Protein AF-A0A959UZP0-F1 (afdb_monomer_lite)

Sequence (351 aa):
KTYSKFTADYIYPVAISVHTDRIGMEYPMICFNGGRPEKDGTYSERSKYGMIGVITHEVGHNFFPMIINSDERQWTWMDEGLNTFVQYLTEQEWDKDYPSWRGKPRNIVDYMKGDPNATPDKVKARIEPIMTNSESLQQFGNNAYGKPCTALNILRETVMGRELFDHAFKTYCDRWKFKHPTPADFFRTMEDASGVDLDWFWRGWFYTTDHVDIELADLRYKRMDPRDPLLAEKEKRGDKSREVPDLSRQRNIDANLSFVVDRDPSTKDFYNSYDPLTATEREVAAYEKWKKGLKPEELALLNVDLHLYELSFKNIGGLVMPLILEWEYADGTKEVERIPAEIWRISDEIS

pLDDT: mean 80.8, std 16.06, range [43.31, 98.5]

Structure (mmCIF, N/CA/C/O backbone):
data_AF-A0A959UZP0-F1
#
_entry.id   AF-A0A959UZP0-F1
#
loop_
_atom_site.group_PDB
_atom_site.id
_atom_site.type_symbol
_atom_site.label_atom_id
_atom_site.label_alt_id
_atom_site.label_comp_id
_atom_site.label_asym_id
_atom_site.label_entity_id
_atom_site.label_seq_id
_atom_site.pdbx_PDB_ins_code
_atom_site.Cartn_x
_atom_site.Cartn_y
_atom_site.Cartn_z
_atom_site.occupancy
_atom_site.B_iso_or_equiv
_atom_site.auth_seq_id
_atom_site.auth_comp_id
_atom_site.auth_asym_id
_atom_site.auth_atom_id
_atom_site.pdbx_PDB_model_num
ATOM 1 N N . LYS A 1 1 ? 16.772 -2.798 2.903 1.00 90.00 1 LYS A N 1
ATOM 2 C CA . LYS A 1 1 ? 16.548 -3.963 3.801 1.00 90.00 1 LYS A CA 1
ATOM 3 C C . LYS A 1 1 ? 15.077 -4.357 3.819 1.00 90.00 1 LYS A C 1
ATOM 5 O O . LYS A 1 1 ? 14.789 -5.455 3.372 1.00 90.00 1 LYS A O 1
ATOM 10 N N . THR A 1 2 ? 14.168 -3.475 4.248 1.00 95.19 2 THR A N 1
ATOM 11 C CA . THR A 1 2 ? 12.720 -3.752 4.244 1.00 95.19 2 THR A CA 1
ATOM 12 C C . THR A 1 2 ? 12.184 -4.099 2.857 1.00 95.19 2 THR A C 1
ATOM 14 O O . THR A 1 2 ? 11.529 -5.123 2.717 1.00 95.19 2 THR A O 1
ATOM 17 N N . TYR A 1 3 ? 12.579 -3.360 1.813 1.00 96.31 3 TYR A N 1
ATOM 18 C CA . TYR A 1 3 ? 12.258 -3.752 0.436 1.00 96.31 3 TYR A CA 1
ATOM 19 C C . TYR A 1 3 ? 12.677 -5.192 0.130 1.00 96.31 3 TYR A C 1
ATOM 21 O O . TYR A 1 3 ? 11.822 -6.003 -0.184 1.00 96.31 3 TYR A O 1
ATOM 29 N N . SER A 1 4 ? 13.945 -5.561 0.342 1.00 96.12 4 SER A N 1
ATOM 30 C CA . SER A 1 4 ? 14.401 -6.924 0.040 1.00 96.12 4 SER A CA 1
ATOM 31 C C . SER A 1 4 ? 13.697 -8.031 0.824 1.00 96.12 4 SER A C 1
ATOM 33 O O . SER A 1 4 ? 13.501 -9.135 0.314 1.00 96.12 4 SER A O 1
ATOM 35 N N . LYS A 1 5 ? 13.271 -7.733 2.056 1.00 96.31 5 LYS A N 1
ATOM 36 C CA . LYS A 1 5 ? 12.440 -8.641 2.852 1.00 96.31 5 LYS A CA 1
ATOM 37 C C . LYS A 1 5 ? 11.129 -8.948 2.116 1.00 96.31 5 LYS A C 1
ATOM 39 O O . LYS A 1 5 ? 10.831 -10.123 1.909 1.00 96.31 5 LYS A O 1
ATOM 44 N N . PHE A 1 6 ? 10.402 -7.919 1.680 1.00 96.69 6 PHE A N 1
ATOM 45 C CA . PHE A 1 6 ? 9.079 -8.059 1.058 1.00 96.69 6 PHE A CA 1
ATOM 46 C C . PHE A 1 6 ? 9.106 -8.354 -0.452 1.00 96.69 6 PHE A C 1
ATOM 48 O O . PHE A 1 6 ? 8.138 -8.900 -0.968 1.00 96.69 6 PHE A O 1
ATOM 55 N N . THR A 1 7 ? 10.195 -8.036 -1.157 1.00 96.38 7 THR A N 1
ATOM 56 C CA . THR A 1 7 ? 10.317 -8.189 -2.617 1.00 96.38 7 THR A CA 1
ATOM 57 C C . THR A 1 7 ? 11.402 -9.208 -2.991 1.00 96.38 7 THR A C 1
ATOM 59 O O . THR A 1 7 ? 11.279 -10.385 -2.663 1.00 96.38 7 THR A O 1
ATOM 62 N N . ALA A 1 8 ? 12.480 -8.785 -3.648 1.00 94.19 8 ALA A N 1
ATOM 63 C CA . ALA A 1 8 ? 13.628 -9.589 -4.062 1.00 94.19 8 ALA A CA 1
ATOM 64 C C . ALA A 1 8 ? 14.919 -9.036 -3.438 1.00 94.19 8 ALA A C 1
ATOM 66 O O . ALA A 1 8 ? 14.927 -7.949 -2.870 1.00 94.19 8 ALA A O 1
ATOM 67 N N . ASP A 1 9 ? 16.039 -9.745 -3.541 1.00 94.44 9 ASP A N 1
ATOM 68 C CA . ASP A 1 9 ? 17.310 -9.211 -3.043 1.00 94.44 9 ASP A CA 1
ATOM 69 C C . ASP A 1 9 ? 17.740 -7.956 -3.814 1.00 94.44 9 ASP A C 1
ATOM 71 O O . ASP A 1 9 ? 17.547 -7.843 -5.024 1.00 94.44 9 ASP A O 1
ATOM 75 N N . TYR A 1 10 ? 18.340 -6.995 -3.106 1.00 93.81 10 TYR A N 1
ATOM 76 C CA . TYR A 1 10 ? 18.975 -5.854 -3.760 1.00 93.81 10 TYR A CA 1
ATOM 77 C C . TYR A 1 10 ? 20.232 -6.340 -4.486 1.00 93.81 10 TYR A C 1
ATOM 79 O O . TYR A 1 10 ? 21.187 -6.771 -3.841 1.00 93.81 10 TYR A O 1
ATOM 87 N N . ILE A 1 11 ? 20.228 -6.283 -5.817 1.00 92.69 11 ILE A N 1
ATOM 88 C CA . ILE A 1 11 ? 21.295 -6.872 -6.642 1.00 92.69 11 ILE A CA 1
ATOM 89 C C . ILE A 1 11 ? 22.393 -5.890 -7.056 1.00 92.69 11 ILE A C 1
ATOM 91 O O . ILE A 1 11 ? 23.427 -6.307 -7.578 1.00 92.69 11 ILE A O 1
ATOM 95 N N . TYR A 1 12 ? 22.181 -4.590 -6.865 1.00 92.62 12 TYR A N 1
ATOM 96 C CA . TYR A 1 12 ? 23.153 -3.594 -7.291 1.00 92.62 12 TYR A CA 1
ATOM 97 C C . TYR A 1 12 ? 24.286 -3.444 -6.265 1.00 92.62 12 TYR A C 1
ATOM 99 O O . TYR A 1 12 ? 24.065 -3.602 -5.063 1.00 92.62 12 TYR A O 1
ATOM 107 N N . PRO A 1 13 ? 25.511 -3.099 -6.697 1.00 94.38 13 PRO A N 1
ATOM 108 C CA . PRO A 1 13 ? 26.655 -2.995 -5.791 1.00 94.38 13 PRO A CA 1
ATOM 109 C C . PRO A 1 13 ? 26.592 -1.780 -4.856 1.00 94.38 13 PRO A C 1
ATOM 111 O O . PRO A 1 13 ? 27.231 -1.783 -3.806 1.00 94.38 13 PRO A O 1
ATOM 114 N N . VAL A 1 14 ? 25.856 -0.729 -5.234 1.00 93.19 14 VAL A N 1
ATOM 115 C CA . VAL A 1 14 ? 25.743 0.523 -4.473 1.00 93.19 14 VAL A CA 1
ATOM 116 C C . VAL A 1 14 ? 24.325 1.083 -4.549 1.00 93.19 14 VAL A C 1
ATOM 118 O O . VAL A 1 14 ? 23.584 0.777 -5.480 1.00 93.19 14 VAL A O 1
ATOM 121 N N . ALA A 1 15 ? 23.966 1.915 -3.572 1.00 91.25 15 ALA A N 1
ATOM 122 C CA . ALA A 1 15 ? 22.766 2.747 -3.568 1.00 91.25 15 ALA A CA 1
ATOM 123 C C . ALA A 1 15 ? 23.182 4.170 -3.179 1.00 91.25 15 ALA A C 1
ATOM 125 O O . ALA A 1 15 ? 23.665 4.398 -2.068 1.00 91.25 15 ALA A O 1
ATOM 126 N N . ILE A 1 16 ? 23.052 5.112 -4.104 1.00 92.31 16 ILE A N 1
ATOM 127 C CA . ILE A 1 16 ? 23.473 6.502 -3.948 1.00 92.31 16 ILE A CA 1
ATOM 128 C C . ILE A 1 16 ? 22.215 7.358 -3.853 1.00 92.31 16 ILE A C 1
ATOM 130 O O . ILE A 1 16 ? 21.394 7.365 -4.763 1.00 92.31 16 ILE A O 1
ATOM 134 N N . SER A 1 17 ? 22.090 8.104 -2.759 1.00 90.06 17 SER A N 1
ATOM 135 C CA . SER A 1 17 ? 21.072 9.142 -2.597 1.00 90.06 17 SER A CA 1
ATOM 136 C C . SER A 1 17 ? 21.729 10.503 -2.779 1.00 90.06 17 SER A C 1
ATOM 138 O O . SER A 1 17 ? 22.486 10.957 -1.917 1.00 90.06 17 SER A O 1
ATOM 140 N N . VAL A 1 18 ? 21.440 11.155 -3.899 1.00 89.25 18 VAL A N 1
ATOM 141 C CA . VAL A 1 18 ? 21.898 12.505 -4.218 1.00 89.25 18 VAL A CA 1
ATOM 142 C C . VAL A 1 18 ? 20.847 13.502 -3.777 1.00 89.25 18 VAL A C 1
ATOM 144 O O . VAL A 1 18 ? 19.676 13.409 -4.121 1.00 89.25 18 VAL A O 1
ATOM 147 N N . HIS A 1 19 ? 21.276 14.494 -3.020 1.00 84.19 19 HIS A N 1
ATOM 148 C CA . HIS A 1 19 ? 20.389 15.529 -2.529 1.00 84.19 19 HIS A CA 1
ATOM 149 C C . HIS A 1 19 ? 20.108 16.579 -3.606 1.00 84.19 19 HIS A C 1
ATOM 151 O O . HIS A 1 19 ? 21.045 17.078 -4.236 1.00 84.19 19 HIS A O 1
ATOM 157 N N . THR A 1 20 ? 18.846 16.960 -3.785 1.00 81.56 20 THR A N 1
ATOM 158 C CA . THR A 1 20 ? 18.435 18.027 -4.708 1.00 81.56 20 THR A CA 1
ATOM 159 C C . THR A 1 20 ? 17.485 19.012 -4.038 1.00 81.56 20 THR A C 1
ATOM 161 O O . THR A 1 20 ? 16.992 18.776 -2.940 1.00 81.56 20 THR A O 1
ATOM 164 N N . ASP A 1 21 ? 17.248 20.157 -4.678 1.00 69.88 21 ASP A N 1
ATOM 165 C CA . ASP A 1 21 ? 16.392 21.197 -4.101 1.00 69.88 21 ASP A CA 1
ATOM 166 C C . ASP A 1 21 ? 14.919 20.748 -4.016 1.00 69.88 21 ASP A C 1
ATOM 168 O O . ASP A 1 21 ? 14.276 20.932 -2.982 1.00 69.88 21 ASP A O 1
ATOM 172 N N . ARG A 1 22 ? 14.362 20.141 -5.082 1.00 65.56 22 ARG A N 1
ATOM 173 C CA . ARG A 1 22 ? 12.904 19.910 -5.190 1.00 65.56 22 ARG A CA 1
ATOM 174 C C . ARG A 1 22 ? 12.440 18.664 -5.956 1.00 65.56 22 ARG A C 1
ATOM 176 O O . ARG A 1 22 ? 11.233 18.537 -6.139 1.00 65.56 22 ARG A O 1
ATOM 183 N N . ILE A 1 23 ? 13.326 17.779 -6.420 1.00 73.25 23 ILE A N 1
ATOM 184 C CA . ILE A 1 23 ? 12.913 16.633 -7.253 1.00 73.25 23 ILE A CA 1
ATOM 185 C C . ILE A 1 23 ? 13.091 15.296 -6.527 1.00 73.25 23 ILE A C 1
ATOM 187 O O . ILE A 1 23 ? 14.040 15.136 -5.762 1.00 73.25 23 ILE A O 1
ATOM 191 N N . GLY A 1 24 ? 12.165 14.374 -6.785 1.00 78.31 24 GLY A N 1
ATOM 192 C CA . GLY A 1 24 ? 12.364 12.927 -6.706 1.00 78.31 24 GLY A CA 1
ATOM 193 C C . GLY A 1 24 ? 12.660 12.432 -8.121 1.00 78.31 24 GLY A C 1
ATOM 194 O O . GLY A 1 24 ? 12.030 12.930 -9.058 1.00 78.31 24 GLY A O 1
ATOM 195 N N . MET A 1 25 ? 13.683 11.603 -8.302 1.00 85.62 25 MET A N 1
ATOM 196 C CA . MET A 1 25 ? 13.941 10.947 -9.584 1.00 85.62 25 MET A CA 1
ATOM 197 C C . MET A 1 25 ? 14.813 9.713 -9.383 1.00 85.62 25 MET A C 1
ATOM 199 O O . MET A 1 25 ? 15.907 9.779 -8.804 1.00 85.62 25 MET A O 1
ATOM 203 N N . GLU A 1 26 ? 14.362 8.619 -9.959 1.00 84.19 26 GLU A N 1
ATOM 204 C CA . GLU A 1 26 ? 14.867 7.278 -9.791 1.00 84.19 26 GLU A CA 1
ATOM 205 C C . GLU A 1 26 ? 15.699 6.830 -10.995 1.00 84.19 26 GLU A C 1
ATOM 207 O O . GLU A 1 26 ? 15.223 6.645 -12.109 1.00 84.19 26 GLU A O 1
ATOM 212 N N . TYR A 1 27 ? 16.989 6.593 -10.772 1.00 85.50 27 TYR A N 1
ATOM 213 C CA . TYR A 1 27 ? 17.806 5.814 -11.695 1.00 85.50 27 TYR A CA 1
ATOM 214 C C . TYR A 1 27 ? 18.399 4.623 -10.942 1.00 85.50 27 TYR A C 1
ATOM 216 O O . TYR A 1 27 ? 18.642 4.714 -9.731 1.00 85.50 27 TYR A O 1
ATOM 224 N N . PRO A 1 28 ? 18.688 3.501 -11.628 1.00 83.38 28 PRO A N 1
ATOM 225 C CA . PRO A 1 28 ? 19.375 2.380 -11.005 1.00 83.38 28 PRO A CA 1
ATOM 226 C C . PRO A 1 28 ? 20.630 2.853 -10.275 1.00 83.38 28 PRO A C 1
ATOM 228 O O . PRO A 1 28 ? 21.487 3.512 -10.867 1.00 83.38 28 PRO A O 1
ATOM 231 N N . MET A 1 29 ? 20.740 2.504 -8.992 1.00 89.31 29 MET A N 1
ATOM 232 C CA . MET A 1 29 ? 21.842 2.869 -8.092 1.00 89.31 29 MET A CA 1
ATOM 233 C C . MET A 1 29 ? 21.974 4.348 -7.719 1.00 89.31 29 MET A C 1
ATOM 235 O O . MET A 1 29 ? 22.750 4.637 -6.809 1.00 89.31 29 MET A O 1
ATOM 239 N N . ILE A 1 30 ? 21.273 5.278 -8.367 1.00 91.94 30 ILE A N 1
ATOM 240 C CA . ILE A 1 30 ? 21.380 6.714 -8.094 1.00 91.94 30 ILE A CA 1
ATOM 241 C C . ILE A 1 30 ? 19.999 7.367 -8.112 1.00 91.94 30 ILE A C 1
ATOM 243 O O . ILE A 1 30 ? 19.375 7.521 -9.153 1.00 91.94 30 ILE A O 1
ATOM 247 N N . CYS A 1 31 ? 19.534 7.783 -6.941 1.00 90.94 31 CYS A N 1
ATOM 248 C CA . CYS A 1 31 ? 18.298 8.541 -6.794 1.00 90.94 31 CYS A CA 1
ATOM 249 C C . CYS A 1 31 ? 18.591 9.997 -6.451 1.00 90.94 31 CY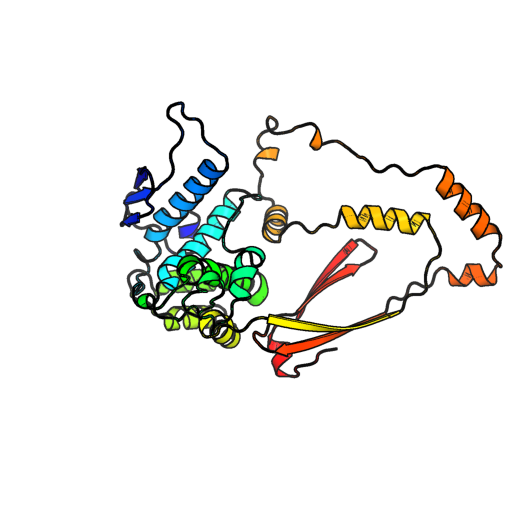S A C 1
ATOM 251 O O . CYS A 1 31 ? 19.550 10.303 -5.737 1.00 90.94 31 CYS A O 1
ATOM 253 N N . PHE A 1 32 ? 17.744 10.892 -6.940 1.00 89.50 32 PHE A N 1
ATOM 254 C CA . PHE A 1 32 ? 17.749 12.307 -6.610 1.00 89.50 32 PHE A CA 1
ATOM 255 C C . PHE A 1 32 ? 16.603 12.580 -5.644 1.00 89.50 32 PHE A C 1
ATOM 257 O O . PHE A 1 32 ? 15.456 12.330 -5.978 1.00 89.50 32 PHE A O 1
ATOM 264 N N . ASN A 1 33 ? 16.911 13.086 -4.453 1.00 88.06 33 ASN A N 1
ATOM 265 C CA . ASN A 1 33 ? 15.954 13.226 -3.361 1.00 88.06 33 ASN A CA 1
ATOM 266 C C . ASN A 1 33 ? 15.830 14.684 -2.934 1.00 88.06 33 ASN A C 1
ATOM 268 O O . ASN A 1 33 ? 16.830 15.329 -2.604 1.00 88.06 33 ASN A O 1
ATOM 272 N N . GLY A 1 34 ? 14.602 15.189 -2.952 1.00 82.12 34 GLY A N 1
ATOM 273 C CA . GLY A 1 34 ? 14.265 16.552 -2.572 1.00 82.12 34 GLY A CA 1
ATOM 274 C C . GLY A 1 34 ? 14.140 16.752 -1.061 1.00 82.12 34 GLY A C 1
ATOM 275 O O . GLY A 1 34 ? 13.914 15.815 -0.294 1.00 82.12 34 GLY A O 1
ATOM 276 N N . GLY A 1 35 ? 14.215 18.020 -0.657 1.00 74.31 35 GLY A N 1
ATOM 277 C CA . GLY A 1 35 ? 14.201 18.458 0.738 1.00 74.31 35 GLY A CA 1
ATOM 278 C C . GLY A 1 35 ? 15.616 18.746 1.217 1.00 74.31 35 GLY A C 1
ATOM 279 O O . GLY A 1 35 ? 16.536 18.029 0.869 1.00 74.31 35 GLY A O 1
ATOM 280 N N . ARG A 1 36 ? 15.817 19.835 1.965 1.00 75.88 36 ARG A N 1
ATOM 281 C CA . ARG A 1 36 ? 17.129 20.214 2.497 1.00 75.88 36 ARG A CA 1
ATOM 282 C C . ARG A 1 36 ? 16.965 20.808 3.892 1.00 75.88 36 ARG A C 1
ATOM 284 O O . ARG A 1 36 ? 16.037 21.594 4.087 1.00 75.88 36 ARG A O 1
ATOM 291 N N . PRO A 1 37 ? 17.855 20.481 4.844 1.00 82.44 37 PRO A N 1
ATOM 292 C CA . PRO A 1 37 ? 17.999 21.288 6.042 1.00 82.44 37 PRO A CA 1
ATOM 293 C C . PRO A 1 37 ? 18.343 22.736 5.681 1.00 82.44 37 PRO A C 1
ATOM 295 O O . PRO A 1 37 ? 18.940 23.015 4.634 1.00 82.44 37 PRO A O 1
ATOM 298 N N . GLU A 1 38 ? 18.006 23.653 6.570 1.00 84.62 38 GLU A N 1
ATOM 299 C CA . GLU A 1 38 ? 18.448 25.036 6.503 1.00 84.62 38 GLU A CA 1
ATOM 300 C C . GLU A 1 38 ? 19.982 25.120 6.519 1.00 84.62 38 GLU A C 1
ATOM 302 O O . GLU A 1 38 ? 20.695 24.158 6.823 1.00 84.62 38 GLU A O 1
ATOM 307 N N . LYS A 1 39 ? 20.530 26.290 6.170 1.00 85.81 39 LYS A N 1
ATOM 308 C CA . LYS A 1 39 ? 21.993 26.482 6.092 1.00 85.81 39 LYS A CA 1
ATOM 309 C C . LYS A 1 39 ? 22.718 26.195 7.410 1.00 85.81 39 LYS A C 1
ATOM 311 O O . LYS A 1 39 ? 23.900 25.868 7.379 1.00 85.81 39 LYS A O 1
ATOM 316 N N . ASP A 1 40 ? 22.025 26.335 8.533 1.00 90.50 40 ASP A N 1
ATOM 317 C CA . ASP A 1 40 ? 22.524 26.054 9.880 1.00 90.50 40 ASP A CA 1
ATOM 318 C C . ASP A 1 40 ? 22.329 24.587 10.313 1.00 90.50 40 ASP A C 1
ATOM 320 O O . ASP A 1 40 ? 22.697 24.219 11.427 1.00 90.50 40 ASP A O 1
ATOM 324 N N . GLY A 1 41 ? 21.782 23.740 9.435 1.00 85.00 41 GLY A N 1
ATOM 325 C CA . GLY A 1 41 ? 21.511 22.328 9.693 1.00 85.00 41 GLY A CA 1
ATOM 326 C C . GLY A 1 41 ? 20.174 22.052 10.382 1.00 85.00 41 GLY A C 1
ATOM 327 O O . GLY A 1 41 ? 19.856 20.883 10.609 1.00 85.00 41 GLY A O 1
ATOM 328 N N . THR A 1 42 ? 19.378 23.077 10.698 1.00 89.69 42 THR A N 1
ATOM 329 C CA . THR A 1 42 ? 18.037 22.899 11.275 1.00 89.69 42 THR A CA 1
ATOM 330 C C . THR A 1 42 ? 17.025 22.460 10.216 1.00 89.69 42 THR A C 1
ATOM 332 O O . THR A 1 42 ? 17.236 22.609 9.015 1.00 89.69 42 THR A O 1
ATOM 335 N N . TYR A 1 43 ? 15.918 21.853 10.637 1.00 89.12 43 TYR A N 1
ATOM 336 C CA . TYR A 1 43 ? 14.862 21.405 9.731 1.00 89.12 43 TYR A CA 1
ATOM 337 C C . TYR A 1 43 ? 13.525 21.323 10.463 1.00 89.12 43 TYR A C 1
ATOM 339 O O . TYR A 1 43 ? 13.467 21.085 11.668 1.00 89.12 43 TYR A O 1
ATOM 347 N N . SER A 1 44 ? 12.434 21.500 9.719 1.00 89.06 44 SER A N 1
ATOM 348 C CA . SER A 1 44 ? 11.086 21.290 10.249 1.00 89.06 44 SER A CA 1
ATOM 349 C C . SER A 1 44 ? 10.747 19.797 10.339 1.00 89.06 44 SER A C 1
ATOM 351 O O . SER A 1 44 ? 11.316 18.974 9.617 1.00 89.06 44 SER A O 1
ATOM 353 N N . GLU A 1 45 ? 9.761 19.441 11.163 1.00 87.94 45 GLU A N 1
ATOM 354 C CA . GLU A 1 45 ? 9.203 18.082 11.207 1.00 87.94 45 GLU A CA 1
ATOM 355 C C . GLU A 1 45 ? 8.715 17.619 9.824 1.00 87.94 45 GLU A C 1
ATOM 357 O O . GLU A 1 45 ? 9.009 16.507 9.381 1.00 87.94 45 GLU A O 1
ATOM 362 N N . ARG A 1 46 ? 8.040 18.515 9.095 1.00 85.25 46 ARG A N 1
ATOM 363 C CA . ARG A 1 46 ? 7.596 18.267 7.721 1.00 85.25 46 ARG A CA 1
ATOM 364 C C . ARG A 1 46 ? 8.771 17.948 6.797 1.00 85.25 46 ARG A C 1
ATOM 366 O O . ARG A 1 46 ? 8.662 17.040 5.979 1.00 85.25 46 ARG A O 1
ATOM 373 N N . SER A 1 47 ? 9.882 18.673 6.928 1.00 87.00 47 SER A N 1
ATOM 374 C CA . SER A 1 47 ? 11.096 18.419 6.145 1.00 87.00 47 SER A CA 1
ATOM 375 C C . SER A 1 47 ? 11.696 17.056 6.490 1.00 87.00 47 SER A C 1
ATOM 377 O O . SER A 1 47 ? 12.028 16.306 5.581 1.00 87.00 47 SER A O 1
ATOM 379 N N . LYS A 1 48 ? 11.769 16.698 7.780 1.00 88.56 48 LYS A N 1
ATOM 380 C CA . LYS A 1 48 ? 12.275 15.395 8.240 1.00 88.56 48 LYS A CA 1
ATOM 381 C C . LYS A 1 48 ? 11.505 14.236 7.603 1.00 88.56 48 LYS A C 1
ATOM 383 O O . LYS A 1 48 ? 12.104 13.413 6.916 1.00 88.56 48 LYS A O 1
ATOM 388 N N . TYR A 1 49 ? 10.191 14.166 7.819 1.00 90.69 49 TYR A N 1
ATOM 389 C CA . TYR A 1 49 ? 9.387 13.041 7.325 1.00 90.69 49 TYR A CA 1
ATOM 390 C C . TYR A 1 49 ? 9.193 13.079 5.809 1.00 90.69 49 TYR A C 1
ATOM 392 O O . TYR A 1 49 ? 9.158 12.028 5.175 1.00 90.69 49 TYR A O 1
ATOM 400 N N . GLY A 1 50 ? 9.142 14.273 5.212 1.00 88.00 50 GLY A N 1
ATOM 401 C CA . GLY A 1 50 ? 9.137 14.427 3.759 1.00 88.00 50 GLY A CA 1
ATOM 402 C C . GLY A 1 50 ? 10.394 13.839 3.120 1.00 88.00 50 GLY A C 1
ATOM 403 O O . GLY A 1 50 ? 10.286 13.038 2.199 1.00 88.00 50 GLY A O 1
ATOM 404 N N . MET A 1 51 ? 11.578 14.166 3.647 1.00 89.12 51 MET A N 1
ATOM 405 C CA . MET A 1 51 ? 12.846 13.640 3.133 1.00 89.12 51 MET A CA 1
ATOM 406 C C . MET A 1 51 ? 12.976 12.128 3.329 1.00 89.12 51 MET A C 1
ATOM 408 O O . MET A 1 51 ? 13.384 11.437 2.401 1.00 89.12 51 MET A O 1
ATOM 412 N N . ILE A 1 52 ? 12.617 11.601 4.506 1.00 90.88 52 ILE A N 1
ATOM 413 C CA . ILE A 1 52 ? 12.654 10.149 4.751 1.00 90.88 52 ILE A CA 1
ATOM 414 C C . ILE A 1 52 ? 11.713 9.423 3.781 1.00 90.88 52 ILE A C 1
ATOM 416 O O . ILE A 1 52 ? 12.114 8.419 3.190 1.00 90.88 52 ILE A O 1
ATOM 420 N N . GLY A 1 53 ? 10.501 9.947 3.577 1.00 91.81 53 GLY A N 1
ATOM 421 C CA . GLY A 1 53 ? 9.528 9.386 2.641 1.00 91.81 53 GLY A CA 1
ATOM 422 C C . GLY A 1 53 ? 10.045 9.373 1.203 1.00 91.81 53 GLY A C 1
ATOM 423 O O . GLY A 1 53 ? 10.051 8.317 0.579 1.00 91.81 53 GLY A O 1
ATOM 424 N N . VAL A 1 54 ? 10.553 10.510 0.708 1.00 91.12 54 VAL A N 1
ATOM 425 C CA . VAL A 1 54 ? 11.112 10.619 -0.653 1.00 91.12 54 VAL A CA 1
ATOM 426 C C . VAL A 1 54 ? 12.289 9.661 -0.830 1.00 91.12 54 VAL A C 1
ATOM 428 O O . VAL A 1 54 ? 12.239 8.815 -1.708 1.00 91.12 54 VAL A O 1
ATOM 431 N N . ILE A 1 55 ? 13.283 9.672 0.065 1.00 92.31 55 ILE A N 1
ATOM 432 C CA . ILE A 1 55 ? 14.432 8.751 -0.025 1.00 92.31 55 ILE A CA 1
ATOM 433 C C . ILE A 1 55 ? 13.974 7.289 -0.050 1.00 92.31 55 ILE A C 1
ATOM 435 O O . ILE A 1 55 ? 14.505 6.481 -0.810 1.00 92.31 55 ILE A O 1
ATOM 439 N N . THR A 1 56 ? 12.987 6.935 0.771 1.00 94.56 56 THR A N 1
ATOM 440 C CA . THR A 1 56 ? 12.450 5.569 0.819 1.00 94.56 56 THR A CA 1
ATOM 441 C C . THR A 1 56 ? 11.743 5.186 -0.482 1.00 94.56 56 THR A C 1
ATOM 443 O O . THR A 1 56 ? 11.851 4.036 -0.910 1.00 94.56 56 THR A O 1
ATOM 446 N N . HIS A 1 57 ? 11.041 6.131 -1.104 1.00 95.88 57 HIS A N 1
ATOM 447 C CA . HIS A 1 57 ? 10.359 5.949 -2.380 1.00 95.88 57 HIS A CA 1
ATOM 448 C C . HIS A 1 57 ? 11.364 5.784 -3.528 1.00 95.88 57 HIS A C 1
ATOM 450 O O . HIS A 1 57 ? 11.370 4.756 -4.201 1.00 95.88 57 HIS A O 1
ATOM 456 N N . GLU A 1 58 ? 12.307 6.716 -3.670 1.00 94.50 58 GLU A N 1
ATOM 457 C CA . GLU A 1 58 ? 13.269 6.703 -4.776 1.00 94.50 58 GLU A CA 1
ATOM 458 C C . GLU A 1 58 ? 14.256 5.530 -4.694 1.00 94.50 58 GLU A C 1
ATOM 460 O O . GLU A 1 58 ? 14.622 4.921 -5.699 1.00 94.50 58 GLU A O 1
ATOM 465 N N . VAL A 1 59 ? 14.685 5.148 -3.485 1.00 93.25 59 VAL A N 1
ATOM 466 C CA . VAL A 1 59 ? 15.483 3.923 -3.302 1.00 93.25 59 VAL A CA 1
ATOM 467 C C . VAL A 1 59 ? 14.644 2.687 -3.618 1.00 93.25 59 VAL A C 1
ATOM 469 O O . VAL A 1 59 ? 15.172 1.717 -4.172 1.00 93.25 59 VAL A O 1
ATOM 472 N N . GLY A 1 60 ? 13.354 2.722 -3.289 1.00 95.31 60 GLY A N 1
ATOM 473 C CA . GLY A 1 60 ? 12.396 1.672 -3.597 1.00 95.31 60 GLY A CA 1
ATOM 474 C C . GLY A 1 60 ? 12.264 1.384 -5.086 1.00 95.31 60 GLY A C 1
ATOM 475 O O . GLY A 1 60 ? 12.127 0.219 -5.474 1.00 95.31 60 GLY A O 1
ATOM 476 N N . HIS A 1 61 ? 12.475 2.396 -5.927 1.00 96.06 61 HIS A N 1
ATOM 477 C CA . HIS A 1 61 ? 12.428 2.211 -7.367 1.00 96.06 61 HIS A CA 1
ATOM 478 C C . HIS A 1 61 ? 13.521 1.296 -7.933 1.00 96.06 61 HIS A C 1
ATOM 480 O O . HIS A 1 61 ? 13.344 0.702 -8.994 1.00 96.06 61 HIS A O 1
ATOM 486 N N . ASN A 1 62 ? 14.602 1.032 -7.184 1.00 95.19 62 ASN A N 1
ATOM 487 C CA . ASN A 1 62 ? 15.546 -0.036 -7.546 1.00 95.19 62 ASN A CA 1
ATOM 488 C C . ASN A 1 62 ? 14.877 -1.423 -7.612 1.00 95.19 62 ASN A C 1
ATOM 490 O O . ASN A 1 62 ? 15.439 -2.331 -8.214 1.00 95.19 62 ASN A O 1
ATOM 494 N N . PHE A 1 63 ? 13.705 -1.603 -7.000 1.00 96.25 63 PHE A N 1
ATOM 495 C CA . PHE A 1 63 ? 12.892 -2.810 -7.117 1.00 96.25 63 PHE A CA 1
ATOM 496 C C . PHE A 1 63 ? 11.823 -2.652 -8.198 1.00 96.25 63 PHE A C 1
ATOM 498 O O . PHE A 1 63 ? 11.792 -3.462 -9.122 1.00 96.25 63 PHE A O 1
ATOM 505 N N . PHE A 1 64 ? 11.008 -1.598 -8.123 1.00 96.19 64 PHE A N 1
ATOM 506 C CA . PHE A 1 64 ? 9.944 -1.307 -9.089 1.00 96.19 64 PHE A CA 1
ATOM 507 C C . PHE A 1 64 ? 10.210 0.031 -9.794 1.00 96.19 64 PHE A C 1
ATOM 509 O O . PHE A 1 64 ? 10.121 1.046 -9.123 1.00 96.19 64 PHE A O 1
ATOM 516 N N . PRO A 1 65 ? 10.511 0.104 -11.096 1.00 94.50 65 PRO A N 1
ATOM 517 C CA . PRO A 1 65 ? 10.512 -0.989 -12.061 1.00 94.50 65 PRO A CA 1
ATOM 518 C C . PRO A 1 65 ? 11.882 -1.662 -12.270 1.00 94.50 65 PRO A C 1
ATOM 520 O O . PRO A 1 65 ? 12.007 -2.566 -13.094 1.00 94.50 65 PRO A O 1
ATOM 523 N N . MET A 1 66 ? 12.955 -1.228 -11.595 1.00 94.88 66 MET A N 1
ATOM 524 C CA . MET A 1 66 ? 14.311 -1.556 -12.077 1.00 94.88 66 MET A CA 1
ATOM 525 C C . MET A 1 66 ? 14.673 -3.053 -11.990 1.00 94.88 66 MET A C 1
ATOM 527 O O . MET A 1 66 ? 15.411 -3.547 -12.846 1.00 94.88 66 MET A O 1
ATOM 531 N N . ILE A 1 67 ? 14.138 -3.795 -11.010 1.00 95.94 67 ILE A N 1
ATOM 532 C CA . ILE A 1 67 ? 14.250 -5.267 -10.944 1.00 95.94 67 ILE A CA 1
ATOM 533 C C . ILE A 1 67 ? 12.992 -5.936 -11.511 1.00 95.94 67 ILE A C 1
ATOM 535 O O . ILE A 1 67 ? 13.114 -6.935 -12.217 1.00 95.94 67 ILE A O 1
ATOM 539 N N . ILE A 1 68 ? 11.797 -5.423 -11.214 1.00 96.56 68 ILE A N 1
ATOM 540 C CA . ILE A 1 68 ? 10.510 -5.934 -11.702 1.00 96.56 68 ILE A CA 1
ATOM 541 C C . ILE A 1 68 ? 9.924 -4.903 -12.670 1.00 96.56 68 ILE A C 1
ATOM 543 O O . ILE A 1 68 ? 9.329 -3.928 -12.231 1.00 96.56 68 ILE A O 1
ATOM 547 N N . ASN A 1 69 ? 10.112 -5.107 -13.975 1.00 94.06 69 ASN A N 1
ATOM 548 C CA . ASN A 1 69 ? 9.986 -4.040 -14.970 1.00 94.06 69 ASN A CA 1
ATOM 549 C C . ASN A 1 69 ? 8.579 -3.943 -15.576 1.00 94.06 69 ASN A C 1
ATOM 551 O O . ASN A 1 69 ? 8.285 -4.586 -16.578 1.00 94.06 69 ASN A O 1
ATOM 555 N N . SER A 1 70 ? 7.705 -3.137 -14.987 1.00 92.00 70 SER A N 1
ATOM 556 C CA . SER A 1 70 ? 6.381 -2.834 -15.541 1.00 92.00 70 SER A CA 1
ATOM 557 C C . SER A 1 70 ? 6.419 -1.772 -16.651 1.00 92.00 70 SER A C 1
ATOM 559 O O . SER A 1 70 ? 7.342 -0.970 -16.756 1.00 92.00 70 SER A O 1
ATOM 561 N N . ASP A 1 71 ? 5.395 -1.779 -17.511 1.00 91.00 71 ASP A N 1
ATOM 562 C CA . ASP A 1 71 ? 5.167 -0.715 -18.498 1.00 91.00 71 ASP A CA 1
ATOM 563 C C . ASP A 1 71 ? 4.476 0.474 -17.817 1.00 91.00 71 ASP A C 1
ATOM 565 O O . ASP A 1 71 ? 3.246 0.567 -17.810 1.00 91.00 71 ASP A O 1
ATOM 569 N N . GLU A 1 72 ? 5.271 1.373 -17.233 1.00 87.00 72 GLU A N 1
ATOM 570 C CA . GLU A 1 72 ? 4.794 2.559 -16.511 1.00 87.00 72 GLU A CA 1
ATOM 571 C C . GLU A 1 72 ? 3.846 3.424 -17.358 1.00 87.00 72 GLU A C 1
ATOM 573 O O . GLU A 1 72 ? 2.878 3.990 -16.850 1.00 87.00 72 GLU A O 1
ATOM 578 N N . AR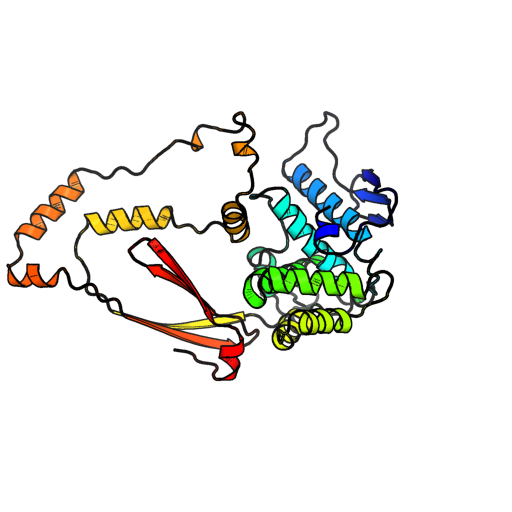G A 1 73 ? 4.085 3.519 -18.673 1.00 88.94 73 ARG A N 1
ATOM 579 C CA . ARG A 1 73 ? 3.284 4.368 -19.568 1.00 88.94 73 ARG A CA 1
ATOM 580 C C . ARG A 1 73 ? 1.862 3.835 -19.738 1.00 88.94 73 ARG A C 1
ATOM 582 O O . ARG A 1 73 ? 0.946 4.609 -20.023 1.00 88.94 73 ARG A O 1
ATOM 589 N N . GLN A 1 74 ? 1.678 2.524 -19.614 1.00 90.06 74 GLN A N 1
ATOM 590 C CA . GLN A 1 74 ? 0.354 1.904 -19.622 1.00 90.06 74 GLN A CA 1
ATOM 591 C C . GLN A 1 74 ? -0.219 1.753 -18.212 1.00 90.06 74 GLN A C 1
ATOM 593 O O . GLN A 1 74 ? -1.414 1.978 -18.018 1.00 90.06 74 GLN A O 1
ATOM 598 N N . TRP A 1 75 ? 0.621 1.378 -17.246 1.00 93.00 75 TRP A N 1
ATOM 599 C CA . TRP A 1 75 ? 0.220 0.907 -15.924 1.00 93.00 75 TRP A CA 1
ATOM 600 C C . TRP A 1 75 ? 1.054 1.552 -14.814 1.00 93.00 75 TRP A C 1
ATOM 602 O O . TRP A 1 75 ? 1.640 0.847 -13.999 1.00 93.00 75 TRP A O 1
ATOM 612 N N . THR A 1 76 ? 1.081 2.886 -14.737 1.00 93.94 76 THR A N 1
ATOM 613 C CA . THR A 1 76 ? 1.899 3.630 -13.752 1.00 93.94 76 THR A CA 1
ATOM 614 C C . THR A 1 76 ? 1.727 3.131 -12.317 1.00 93.94 76 THR A C 1
ATOM 616 O O . THR A 1 76 ? 2.675 3.130 -11.543 1.00 93.94 76 THR A O 1
ATOM 619 N N . TRP A 1 77 ? 0.535 2.666 -11.935 1.00 96.88 77 TRP A N 1
ATOM 620 C CA . TRP A 1 77 ? 0.308 2.137 -10.590 1.00 96.88 77 TRP A CA 1
ATOM 621 C C . TRP A 1 77 ? 1.171 0.908 -10.254 1.00 96.88 77 TRP A C 1
ATOM 623 O O . TRP A 1 77 ? 1.394 0.636 -9.075 1.00 96.88 77 TRP A O 1
ATOM 633 N N . MET A 1 78 ? 1.639 0.145 -11.245 1.00 97.06 78 MET A N 1
ATOM 634 C CA . MET A 1 78 ? 2.536 -0.985 -11.001 1.00 97.06 78 MET A CA 1
ATOM 635 C C . MET A 1 78 ? 3.910 -0.508 -10.537 1.00 97.06 78 MET A C 1
ATOM 637 O O . MET A 1 78 ? 4.503 -1.123 -9.661 1.00 97.06 78 MET A O 1
ATOM 641 N N . ASP A 1 79 ? 4.382 0.613 -11.059 1.00 94.94 79 ASP A N 1
ATOM 642 C CA . ASP A 1 79 ? 5.626 1.233 -10.623 1.00 94.94 79 ASP A CA 1
ATOM 643 C C . ASP A 1 79 ? 5.367 1.940 -9.292 1.00 94.94 79 ASP A C 1
ATOM 645 O O . ASP A 1 79 ? 5.886 1.563 -8.242 1.00 94.94 79 ASP A O 1
ATOM 649 N N . GLU A 1 80 ? 4.448 2.899 -9.315 1.00 96.38 80 GLU A N 1
ATOM 650 C CA . GLU A 1 80 ? 4.262 3.861 -8.240 1.00 96.38 80 GLU A CA 1
ATOM 651 C C . GLU A 1 80 ? 3.461 3.317 -7.067 1.00 96.38 80 GLU A C 1
ATOM 653 O O . GLU A 1 80 ? 3.771 3.566 -5.902 1.00 96.38 80 GLU A O 1
ATOM 658 N N . GLY A 1 81 ? 2.429 2.534 -7.344 1.00 97.25 81 GLY A N 1
ATOM 659 C CA . GLY A 1 81 ? 1.537 1.966 -6.344 1.00 97.25 81 GLY A CA 1
ATOM 660 C C . GLY A 1 81 ? 2.181 0.812 -5.585 1.00 97.25 81 GLY A C 1
ATOM 661 O O . GLY A 1 81 ? 2.103 0.787 -4.353 1.00 97.25 81 GLY A O 1
ATOM 662 N N . LEU A 1 82 ? 2.859 -0.107 -6.290 1.00 97.88 82 LEU A N 1
ATOM 663 C CA . LEU A 1 82 ? 3.620 -1.192 -5.652 1.00 97.88 82 LEU A CA 1
ATOM 664 C C . LEU A 1 82 ? 4.789 -0.625 -4.839 1.00 97.88 82 LEU A C 1
ATOM 666 O O . LEU A 1 82 ? 4.979 -1.028 -3.688 1.00 97.88 82 LEU A O 1
ATOM 670 N N . ASN A 1 83 ? 5.518 0.356 -5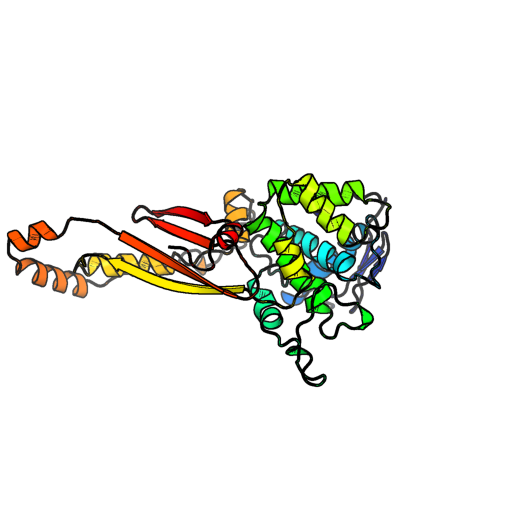.385 1.00 97.88 83 ASN A N 1
ATOM 671 C CA . ASN A 1 83 ? 6.588 1.037 -4.662 1.00 97.88 83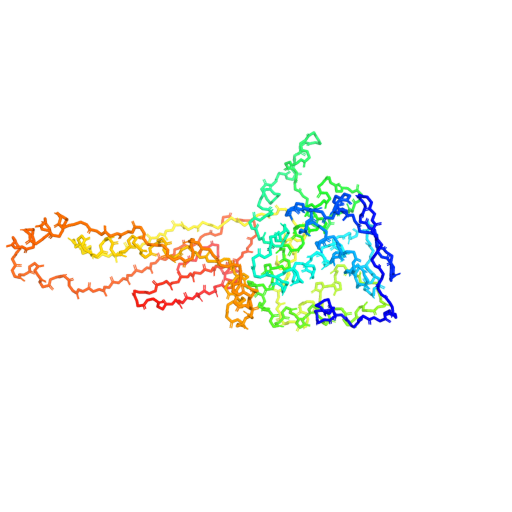 ASN A CA 1
ATOM 672 C C . ASN A 1 83 ? 6.054 1.768 -3.420 1.00 97.88 83 ASN A C 1
ATOM 674 O O . ASN A 1 83 ? 6.540 1.544 -2.313 1.00 97.88 83 ASN A O 1
ATOM 678 N N . THR A 1 84 ? 4.975 2.548 -3.554 1.00 97.69 84 THR A N 1
ATOM 679 C CA . THR A 1 84 ? 4.331 3.252 -2.425 1.00 97.69 84 THR A CA 1
ATOM 680 C C . THR A 1 84 ? 3.846 2.285 -1.345 1.00 97.69 84 THR A C 1
ATOM 682 O O . THR A 1 84 ? 3.881 2.606 -0.157 1.00 97.69 84 THR A O 1
ATOM 685 N N . PHE A 1 85 ? 3.375 1.096 -1.717 1.00 98.19 85 PHE A N 1
ATOM 686 C CA . PHE A 1 85 ? 2.981 0.079 -0.747 1.00 98.19 85 PHE A CA 1
ATOM 687 C C . PHE A 1 85 ? 4.177 -0.423 0.078 1.00 98.19 85 PHE A C 1
ATOM 689 O O . PHE A 1 85 ? 4.108 -0.453 1.308 1.00 98.19 85 PHE A O 1
ATOM 696 N N . VAL A 1 86 ? 5.306 -0.745 -0.557 1.00 98.12 86 VAL A N 1
ATOM 697 C CA . VAL A 1 86 ? 6.509 -1.192 0.170 1.00 98.12 86 VAL A CA 1
ATOM 698 C C . VAL A 1 86 ? 7.188 -0.034 0.918 1.00 98.12 86 VAL A C 1
ATOM 700 O O . VAL A 1 86 ? 7.726 -0.239 2.013 1.00 98.12 86 VAL A O 1
ATOM 703 N N . GLN A 1 87 ? 7.093 1.196 0.405 1.00 97.38 87 GLN A N 1
ATOM 704 C CA . GLN A 1 87 ? 7.435 2.415 1.138 1.00 97.38 87 GLN A CA 1
ATOM 705 C C . GLN A 1 87 ? 6.621 2.499 2.428 1.00 97.38 87 GLN A C 1
ATOM 707 O O . GLN A 1 87 ? 7.210 2.653 3.493 1.00 97.38 87 GLN A O 1
ATOM 712 N N . TYR A 1 88 ? 5.295 2.349 2.354 1.00 97.12 88 TYR A N 1
ATOM 713 C CA . TYR A 1 88 ? 4.426 2.370 3.530 1.00 97.12 88 TYR A CA 1
ATOM 714 C C . TYR A 1 88 ? 4.859 1.318 4.559 1.00 97.12 88 TYR A C 1
ATOM 716 O O . TYR A 1 88 ? 5.041 1.654 5.726 1.00 97.12 88 TYR A O 1
ATOM 724 N N . LEU A 1 89 ? 5.127 0.075 4.143 1.00 96.69 89 LEU A N 1
ATOM 725 C CA . LEU A 1 89 ? 5.651 -0.954 5.054 1.00 96.69 89 LEU A CA 1
ATOM 726 C C . LEU A 1 89 ? 6.980 -0.535 5.703 1.00 96.69 89 LEU A C 1
ATOM 728 O O . LEU A 1 89 ? 7.181 -0.750 6.896 1.00 96.69 89 LEU A O 1
ATOM 732 N N . THR A 1 90 ? 7.870 0.094 4.935 1.00 96.94 90 THR A N 1
ATOM 733 C CA . THR A 1 90 ? 9.165 0.589 5.426 1.00 96.94 90 THR A CA 1
ATOM 734 C C . THR A 1 90 ? 9.002 1.724 6.434 1.00 96.94 90 THR A C 1
ATOM 736 O O . THR A 1 90 ? 9.668 1.726 7.465 1.00 96.94 90 THR A O 1
ATOM 739 N N . GLU A 1 91 ? 8.088 2.655 6.181 1.00 95.06 91 GLU A N 1
ATOM 740 C CA . GLU A 1 91 ? 7.746 3.742 7.098 1.00 95.06 91 GLU A CA 1
ATOM 741 C C . GLU A 1 91 ? 7.158 3.212 8.414 1.00 95.06 91 GLU A C 1
ATOM 743 O O . GLU A 1 91 ? 7.543 3.670 9.488 1.00 95.06 91 GLU A O 1
ATOM 748 N N . GLN A 1 92 ? 6.278 2.206 8.352 1.00 93.75 92 GLN A N 1
ATOM 749 C CA . GLN A 1 92 ? 5.681 1.595 9.547 1.00 93.75 92 GLN A CA 1
ATOM 750 C C . GLN A 1 92 ? 6.671 0.728 10.348 1.00 93.75 92 GLN A C 1
ATOM 752 O O . GLN A 1 92 ? 6.488 0.557 11.553 1.00 93.75 92 GLN A O 1
ATOM 757 N N . GLU A 1 93 ? 7.722 0.196 9.710 1.00 93.31 93 GLU A N 1
ATOM 758 C CA . GLU A 1 93 ? 8.857 -0.435 10.403 1.00 93.31 93 GLU A CA 1
ATOM 759 C C . GLU A 1 93 ? 9.845 0.598 10.984 1.00 93.31 93 GLU A C 1
ATOM 761 O O . GLU A 1 93 ? 10.594 0.272 11.908 1.00 93.31 93 GLU A O 1
ATOM 766 N N . TRP A 1 94 ? 9.865 1.832 10.462 1.00 89.38 94 TRP A N 1
ATOM 767 C CA . TRP A 1 94 ? 10.780 2.892 10.899 1.00 89.38 94 TRP A CA 1
ATOM 768 C C . TRP A 1 94 ? 10.383 3.488 12.252 1.00 89.38 94 TRP A C 1
ATOM 770 O O . TRP 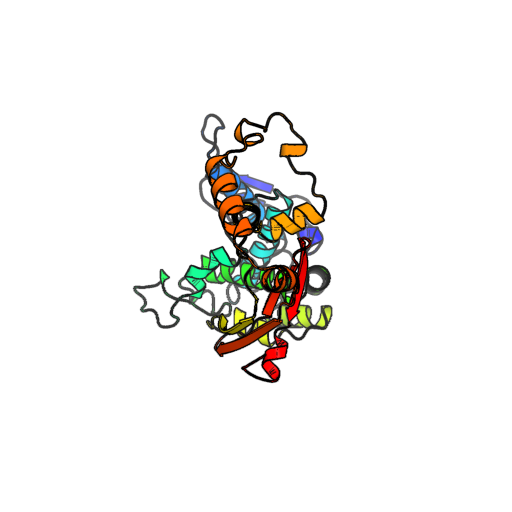A 1 94 ? 11.226 3.634 13.140 1.00 89.38 94 TRP A O 1
ATOM 780 N N . ASP A 1 95 ? 9.106 3.834 12.413 1.00 85.38 95 ASP A N 1
ATOM 781 C CA . ASP A 1 95 ? 8.544 4.370 13.653 1.00 85.38 95 ASP A CA 1
ATOM 782 C C . ASP A 1 95 ? 7.078 3.933 13.789 1.00 85.38 95 ASP A C 1
ATOM 784 O O . ASP A 1 95 ? 6.315 3.978 12.822 1.00 85.38 95 ASP A O 1
ATOM 788 N N . LYS A 1 96 ? 6.656 3.545 14.999 1.00 83.19 96 LYS A N 1
ATOM 789 C CA . LYS A 1 96 ? 5.254 3.183 15.250 1.00 83.19 96 LYS A CA 1
ATOM 790 C C . LYS A 1 96 ? 4.288 4.325 15.003 1.00 83.19 96 LYS A C 1
ATOM 792 O O . LYS A 1 96 ? 3.147 4.070 14.632 1.00 83.19 96 LYS A O 1
ATOM 797 N N . ASP A 1 97 ? 4.757 5.549 15.209 1.00 84.88 97 ASP A N 1
ATOM 798 C CA . ASP A 1 97 ? 3.968 6.756 15.028 1.00 84.88 97 ASP A CA 1
ATOM 799 C C . ASP A 1 97 ? 4.382 7.481 13.738 1.00 84.88 97 ASP A C 1
ATOM 801 O O . ASP A 1 97 ? 4.075 8.663 13.574 1.00 84.88 97 ASP A O 1
ATOM 805 N N . TYR A 1 98 ? 5.067 6.795 12.804 1.00 89.50 98 TYR A N 1
ATOM 806 C CA . TYR A 1 98 ? 5.459 7.406 11.537 1.00 89.50 98 TYR A CA 1
ATOM 807 C C . TYR A 1 98 ? 4.216 7.969 10.826 1.00 89.50 98 TYR A C 1
ATOM 809 O O . TYR A 1 98 ? 3.251 7.226 10.579 1.00 89.50 98 TYR A O 1
ATOM 817 N N . PRO A 1 99 ? 4.213 9.264 10.460 1.00 90.50 99 PRO A N 1
ATOM 818 C CA . PRO A 1 99 ? 3.047 9.924 9.890 1.00 90.50 99 PRO A CA 1
ATOM 819 C C . PRO A 1 99 ? 2.926 9.632 8.387 1.00 90.50 99 PRO A C 1
ATOM 821 O O . PRO A 1 99 ? 2.980 10.540 7.557 1.00 90.50 99 PRO A O 1
ATOM 824 N N . SER A 1 100 ? 2.765 8.356 8.022 1.00 91.00 100 SER A N 1
ATOM 825 C CA . SER A 1 100 ? 2.613 7.937 6.626 1.00 91.00 100 SER A CA 1
ATOM 826 C C . SER A 1 100 ? 1.431 8.649 5.978 1.00 91.00 100 SER A C 1
ATOM 828 O O . SER A 1 100 ? 0.288 8.552 6.440 1.00 91.00 100 SER A O 1
ATOM 830 N N . TRP A 1 101 ? 1.709 9.354 4.881 1.00 84.31 101 TRP A N 1
ATOM 831 C CA . TRP A 1 101 ? 0.684 10.083 4.137 1.00 84.31 101 TRP A CA 1
ATOM 832 C C . TRP A 1 101 ? -0.244 9.111 3.400 1.00 84.31 101 TRP A C 1
ATOM 834 O O . TRP A 1 101 ? -1.461 9.280 3.413 1.00 84.31 101 TRP A O 1
ATOM 844 N N . ARG A 1 102 ? 0.301 8.062 2.778 1.00 91.69 102 ARG A N 1
ATOM 845 C CA . ARG A 1 102 ? -0.459 7.085 1.979 1.00 91.69 102 ARG A CA 1
ATOM 846 C C . ARG A 1 102 ? -0.612 5.747 2.712 1.00 91.69 102 ARG A C 1
ATOM 848 O O . ARG A 1 102 ? -0.054 5.552 3.788 1.00 91.69 102 ARG A O 1
ATOM 855 N N . GLY A 1 103 ? -1.439 4.857 2.163 1.00 90.75 103 GLY A N 1
ATOM 856 C CA . GLY A 1 103 ? -1.646 3.491 2.660 1.00 90.75 103 GLY A CA 1
ATOM 857 C C . GLY A 1 103 ? -2.779 3.338 3.671 1.00 90.75 103 GLY A C 1
ATOM 858 O O . GLY A 1 103 ? -3.557 2.389 3.572 1.00 90.75 103 GLY A O 1
ATOM 859 N N . LYS A 1 104 ? -2.961 4.281 4.605 1.00 90.69 104 LYS A N 1
ATOM 860 C CA . LYS A 1 104 ? -4.079 4.214 5.568 1.00 90.69 104 LYS A CA 1
ATOM 861 C C . LYS A 1 104 ? -5.418 4.510 4.862 1.00 90.69 104 LYS A C 1
ATOM 863 O O . LYS A 1 104 ? -5.515 5.565 4.235 1.00 90.69 104 LYS A O 1
ATOM 868 N N . PRO A 1 105 ? -6.470 3.672 5.004 1.00 89.44 105 PRO A N 1
ATOM 869 C CA . PRO A 1 105 ? -7.753 3.884 4.318 1.00 89.44 105 PRO A CA 1
ATOM 870 C C . PRO A 1 105 ? -8.375 5.264 4.550 1.00 89.44 105 PRO A C 1
ATOM 872 O O . PRO A 1 105 ? -8.860 5.894 3.615 1.00 89.44 105 PRO A O 1
ATOM 875 N N . ARG A 1 106 ? -8.265 5.799 5.772 1.00 88.56 106 ARG A N 1
ATOM 876 C CA . ARG A 1 106 ? -8.766 7.140 6.117 1.00 88.56 106 ARG A CA 1
ATOM 877 C C . ARG A 1 106 ? -8.159 8.269 5.272 1.00 88.56 106 ARG A C 1
ATOM 879 O O . ARG A 1 106 ? -8.800 9.295 5.089 1.00 88.56 106 ARG A O 1
ATOM 886 N N . ASN A 1 107 ? -6.942 8.087 4.756 1.00 89.50 107 ASN A N 1
ATOM 887 C CA . ASN A 1 107 ? -6.217 9.127 4.025 1.00 89.50 107 ASN A CA 1
ATOM 888 C C . ASN A 1 107 ? -6.638 9.223 2.549 1.00 89.50 107 ASN A C 1
ATOM 890 O O . ASN A 1 107 ? -6.279 10.196 1.893 1.00 89.50 107 ASN A O 1
ATOM 894 N N . ILE A 1 108 ? -7.378 8.239 2.019 1.00 91.88 108 ILE A N 1
ATOM 895 C CA . ILE A 1 108 ? -7.847 8.239 0.621 1.00 91.88 108 ILE A CA 1
ATOM 896 C C . ILE A 1 108 ? -9.354 8.512 0.495 1.00 91.88 108 ILE A C 1
ATOM 898 O O . ILE A 1 108 ? -9.870 8.591 -0.616 1.00 91.88 108 ILE A O 1
ATOM 902 N N . VAL A 1 109 ? -10.067 8.691 1.614 1.00 90.25 109 VAL A N 1
ATOM 903 C CA . VAL A 1 109 ? -11.534 8.845 1.650 1.00 90.25 109 VAL A CA 1
ATOM 904 C C . VAL A 1 109 ? -12.027 9.958 0.724 1.00 90.25 109 VAL A C 1
ATOM 906 O O . VAL A 1 109 ? -12.987 9.744 -0.008 1.00 90.25 109 VAL A O 1
ATOM 909 N N . ASP A 1 110 ? -11.364 11.115 0.709 1.00 89.50 110 ASP A N 1
ATOM 910 C CA . ASP A 1 110 ? -11.778 12.245 -0.134 1.00 89.50 110 ASP A CA 1
ATOM 911 C C . ASP A 1 110 ? -11.701 11.917 -1.629 1.00 89.50 110 ASP A C 1
ATOM 913 O O . ASP A 1 110 ? -12.574 12.325 -2.390 1.00 89.50 110 ASP A O 1
ATOM 917 N N . TYR A 1 111 ? -10.698 11.139 -2.049 1.00 92.50 111 TYR A N 1
ATOM 918 C CA . TYR A 1 111 ? -10.605 10.662 -3.429 1.00 92.50 111 TYR A CA 1
ATOM 919 C C . TYR A 1 111 ? -11.662 9.595 -3.723 1.00 92.50 111 TYR A C 1
ATOM 921 O O . TYR A 1 111 ? -12.295 9.634 -4.772 1.00 92.50 111 TYR A O 1
ATOM 929 N N . MET A 1 112 ? -11.892 8.674 -2.780 1.00 90.06 112 MET A N 1
ATOM 930 C CA . MET A 1 112 ? -12.875 7.591 -2.922 1.00 90.06 112 MET A CA 1
ATOM 931 C C . MET A 1 112 ? -14.327 8.088 -2.970 1.00 90.06 112 MET A C 1
ATOM 933 O O . MET A 1 112 ? -15.181 7.397 -3.511 1.00 90.06 112 MET A O 1
ATOM 937 N N . LYS A 1 113 ? -14.604 9.291 -2.451 1.00 89.75 113 LYS A N 1
ATOM 938 C CA . LYS A 1 113 ? -15.896 9.993 -2.571 1.00 89.75 113 LYS A CA 1
ATOM 939 C C . LYS A 1 113 ? -16.061 10.762 -3.888 1.00 89.75 113 LYS A C 1
ATOM 941 O O . LYS A 1 113 ? -17.047 11.480 -4.048 1.00 89.75 113 LYS A O 1
ATOM 946 N N . GLY A 1 114 ? -15.080 10.687 -4.786 1.00 89.06 114 GLY A N 1
ATOM 947 C CA . GLY A 1 114 ? -15.119 11.398 -6.055 1.00 89.06 114 GLY A CA 1
ATOM 948 C C . GLY A 1 114 ? -16.277 10.954 -6.953 1.00 89.06 114 GLY A C 1
ATOM 949 O O . GLY A 1 114 ? -16.778 9.837 -6.863 1.00 89.06 114 GLY A O 1
ATOM 950 N N . ASP A 1 115 ? -16.671 11.842 -7.857 1.00 90.81 115 ASP A N 1
ATOM 951 C CA . ASP A 1 115 ? -17.641 11.611 -8.918 1.00 90.81 115 ASP A CA 1
ATOM 952 C C . ASP A 1 115 ? -16.902 11.263 -10.226 1.00 90.81 115 ASP A C 1
ATOM 954 O O . ASP A 1 115 ? -16.143 12.093 -10.742 1.00 90.81 115 ASP A O 1
ATOM 958 N N . PRO A 1 116 ? -17.098 10.066 -10.809 1.00 90.19 116 PRO A N 1
ATOM 959 C CA . PRO A 1 116 ? -16.465 9.699 -12.078 1.00 90.19 116 PRO A CA 1
ATOM 960 C C . PRO A 1 116 ? -16.909 10.591 -13.252 1.00 90.19 116 PRO A C 1
ATOM 962 O O . PRO A 1 116 ? -16.189 10.705 -14.249 1.00 90.19 116 PRO A O 1
ATOM 965 N N . ASN A 1 117 ? -18.057 11.265 -13.123 1.00 90.81 117 ASN A N 1
ATOM 966 C CA . ASN A 1 117 ? -18.624 12.173 -14.120 1.00 90.81 117 ASN A CA 1
ATOM 967 C C . ASN A 1 117 ? -18.317 13.651 -13.836 1.00 90.81 117 ASN A C 1
ATOM 969 O O . ASN A 1 117 ? -18.887 14.529 -14.492 1.00 90.81 117 ASN A O 1
ATOM 973 N N . ALA A 1 118 ? -17.422 13.943 -12.884 1.00 89.38 118 ALA A N 1
ATOM 974 C CA . ALA A 1 118 ? -17.016 15.308 -12.586 1.00 89.38 118 ALA A CA 1
ATOM 975 C C . ALA A 1 118 ? -16.545 16.028 -13.860 1.00 89.38 118 ALA A C 1
ATOM 977 O O . ALA A 1 118 ? -15.774 15.497 -14.666 1.00 89.38 118 ALA A O 1
ATOM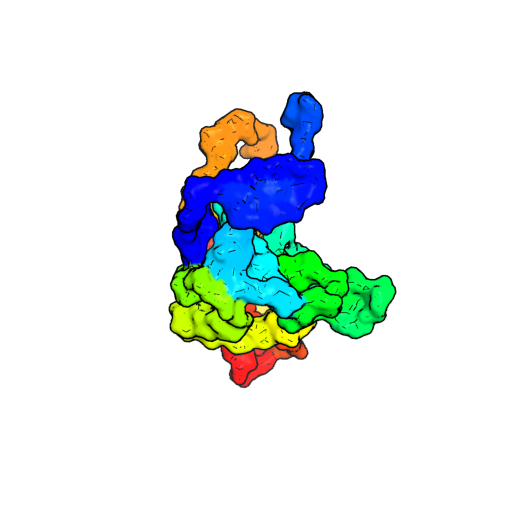 978 N N . THR A 1 119 ? -17.016 17.262 -14.038 1.00 86.94 119 THR A N 1
ATOM 979 C CA . THR A 1 119 ? -16.653 18.087 -15.190 1.00 86.94 119 THR A CA 1
ATOM 980 C C . THR A 1 119 ? -15.148 18.398 -15.188 1.00 86.94 119 THR A C 1
ATOM 982 O O . THR A 1 119 ? -14.536 18.435 -14.117 1.00 86.94 119 THR A O 1
ATOM 985 N N . PRO A 1 120 ? -14.518 18.655 -16.352 1.00 82.38 120 PRO A N 1
ATOM 986 C CA . PRO A 1 120 ? -13.067 18.871 -16.433 1.00 82.38 120 PRO A CA 1
ATOM 987 C C . PRO A 1 120 ? -12.526 20.024 -15.571 1.00 82.38 120 PRO A C 1
ATOM 989 O O . PRO A 1 120 ? -11.359 20.016 -15.194 1.00 82.38 120 PRO A O 1
ATOM 992 N N . ASP A 1 121 ? -13.352 21.014 -15.231 1.00 87.81 121 ASP A N 1
ATOM 993 C CA . ASP A 1 121 ? -13.011 22.112 -14.318 1.00 87.81 121 ASP A CA 1
ATOM 994 C C . ASP A 1 121 ? -13.012 21.698 -12.831 1.00 87.81 121 ASP A C 1
ATOM 996 O O . ASP A 1 121 ? -12.486 22.420 -11.982 1.00 87.81 121 ASP A O 1
ATOM 1000 N N . LYS A 1 122 ? -13.543 20.513 -12.503 1.00 87.88 122 LYS A N 1
ATOM 1001 C CA . LYS A 1 122 ? -13.651 19.950 -11.149 1.00 87.88 122 LYS A CA 1
ATOM 1002 C C . LYS A 1 122 ? -12.747 18.733 -10.936 1.00 87.88 122 LYS A C 1
ATOM 1004 O O . LYS A 1 122 ? -13.135 17.783 -10.262 1.00 87.88 122 LYS A O 1
ATOM 1009 N N . VAL A 1 123 ? -11.508 18.794 -11.426 1.00 85.44 123 VAL A N 1
ATOM 1010 C CA . VAL A 1 123 ? -10.510 17.705 -11.335 1.00 85.44 123 VAL A CA 1
ATOM 1011 C C . VAL A 1 123 ? -10.432 17.056 -9.947 1.00 85.44 123 VAL A C 1
ATOM 1013 O O . VAL A 1 123 ? -10.429 15.836 -9.844 1.00 85.44 123 VAL A O 1
ATOM 1016 N N . LYS A 1 124 ? -10.414 17.847 -8.864 1.00 87.81 124 LYS A N 1
ATOM 1017 C CA . LYS A 1 124 ? -10.301 17.321 -7.487 1.00 87.81 124 LYS A CA 1
ATOM 1018 C C . LYS A 1 124 ? -11.492 16.475 -7.034 1.00 87.81 124 LYS A C 1
ATOM 1020 O O . LYS A 1 124 ? -11.339 15.682 -6.112 1.00 87.81 124 LYS A O 1
ATOM 1025 N N . ALA A 1 125 ? -12.657 16.670 -7.643 1.00 88.62 125 ALA A N 1
ATOM 1026 C CA . ALA A 1 125 ? -13.845 15.878 -7.367 1.00 88.62 125 ALA A CA 1
ATOM 1027 C C . ALA A 1 125 ? -13.903 14.612 -8.227 1.00 88.62 125 ALA A C 1
ATOM 1029 O O . ALA A 1 125 ? -14.790 13.804 -8.007 1.00 88.62 125 ALA A O 1
ATOM 1030 N N . ARG A 1 126 ? -13.002 14.431 -9.201 1.00 92.25 126 ARG A N 1
ATOM 1031 C CA . ARG A 1 126 ? -13.034 13.293 -10.121 1.00 92.25 126 ARG A CA 1
ATOM 1032 C C . ARG A 1 126 ? -12.412 12.045 -9.507 1.00 92.25 126 ARG A C 1
ATOM 1034 O O . ARG A 1 126 ? -11.352 12.139 -8.901 1.00 92.25 126 ARG A O 1
ATOM 1041 N N . ILE A 1 127 ? -13.011 10.882 -9.724 1.00 93.88 127 ILE A N 1
ATOM 1042 C CA . ILE A 1 127 ? -12.380 9.584 -9.452 1.00 93.88 127 ILE A CA 1
ATOM 1043 C C . ILE A 1 127 ? -12.232 8.800 -10.753 1.00 93.88 127 ILE A C 1
ATOM 1045 O O . ILE A 1 127 ? -13.084 8.873 -11.637 1.00 93.88 127 ILE A O 1
ATOM 1049 N N . GLU A 1 128 ? -11.154 8.030 -10.862 1.00 95.00 128 GLU A N 1
ATOM 1050 C CA . GLU A 1 128 ? -10.889 7.150 -11.994 1.00 95.00 128 GLU A CA 1
ATOM 1051 C C . GLU A 1 128 ? -10.524 5.734 -11.501 1.00 95.00 128 GLU A C 1
ATOM 1053 O O . GLU A 1 128 ? -9.954 5.584 -10.409 1.00 95.00 128 GLU A O 1
ATOM 1058 N N . PRO A 1 129 ? -10.830 4.669 -12.268 1.00 95.69 129 PRO A N 1
ATOM 1059 C CA . PRO A 1 129 ? -10.299 3.332 -11.997 1.00 95.69 129 PRO A CA 1
ATOM 1060 C C . PRO A 1 129 ? -8.765 3.337 -11.972 1.00 95.69 129 PRO A C 1
ATOM 1062 O O . PRO A 1 129 ? -8.149 4.096 -12.722 1.00 95.69 129 PRO A O 1
ATOM 1065 N N . ILE A 1 130 ? -8.134 2.481 -11.159 1.00 96.56 130 ILE A N 1
ATOM 1066 C CA . ILE A 1 130 ? -6.658 2.350 -11.123 1.00 96.56 130 ILE A CA 1
ATOM 1067 C C . ILE A 1 130 ? -6.122 1.930 -12.501 1.00 96.56 130 ILE A C 1
ATOM 1069 O O . ILE A 1 130 ? -5.053 2.350 -12.921 1.00 96.56 130 ILE A O 1
ATOM 1073 N N . MET A 1 131 ? -6.902 1.133 -13.234 1.00 96.25 131 MET A N 1
ATOM 1074 C CA . MET A 1 131 ? -6.568 0.653 -14.579 1.00 96.25 131 MET A CA 1
ATOM 1075 C C . MET A 1 131 ? -6.746 1.708 -15.685 1.00 96.25 131 MET A C 1
ATOM 1077 O O . MET A 1 131 ? -6.709 1.373 -16.868 1.00 96.25 131 MET A O 1
ATOM 1081 N N . THR A 1 132 ? -6.973 2.975 -15.333 1.00 94.38 132 THR A N 1
ATOM 1082 C CA . THR A 1 132 ? -7.037 4.063 -16.315 1.00 94.38 132 THR A CA 1
ATOM 1083 C C . THR A 1 132 ? -5.649 4.310 -16.893 1.00 94.38 132 THR A C 1
ATOM 1085 O O . THR A 1 132 ? -4.679 4.411 -16.148 1.00 94.38 132 THR A O 1
ATOM 1088 N N . ASN A 1 133 ? -5.557 4.436 -18.221 1.00 93.69 133 ASN A N 1
ATOM 1089 C CA . ASN A 1 133 ? -4.290 4.723 -18.887 1.00 93.69 133 ASN A CA 1
ATOM 1090 C C . ASN A 1 133 ? -3.658 6.014 -18.337 1.00 93.69 133 ASN A C 1
ATOM 1092 O O . ASN A 1 133 ? -4.343 7.029 -18.171 1.00 93.69 133 ASN A O 1
ATOM 1096 N N . SER A 1 134 ? -2.346 5.974 -18.118 1.00 90.88 134 SER A N 1
ATOM 1097 C CA . SER A 1 134 ? -1.569 7.023 -17.458 1.00 90.88 134 SER A CA 1
ATOM 1098 C C . SER A 1 134 ? -1.713 8.407 -18.092 1.00 90.88 134 SER A C 1
ATOM 1100 O O . SER A 1 134 ? -1.783 9.405 -17.379 1.00 90.88 134 SER A O 1
ATOM 1102 N N . GLU A 1 135 ? -1.837 8.488 -19.420 1.00 90.44 135 GLU A N 1
ATOM 1103 C CA . GLU A 1 135 ? -1.988 9.762 -20.143 1.00 90.44 135 GLU A CA 1
ATOM 1104 C C . GLU A 1 135 ? -3.367 10.405 -19.945 1.00 90.44 135 GLU A C 1
ATOM 1106 O O . GLU A 1 135 ? -3.556 11.587 -20.228 1.00 90.44 135 GLU A O 1
ATOM 1111 N N . SER A 1 136 ? -4.341 9.629 -19.469 1.00 89.94 136 SER A N 1
ATOM 1112 C CA . SER A 1 136 ? -5.724 10.069 -19.257 1.00 89.94 136 SER A CA 1
ATOM 1113 C C . SER A 1 136 ? -6.032 10.429 -17.799 1.00 89.94 136 SER A C 1
ATOM 1115 O O . SER A 1 136 ? -7.147 10.876 -17.504 1.00 89.94 136 SER A O 1
ATOM 1117 N N . LEU A 1 137 ? -5.077 10.234 -16.883 1.00 91.06 137 LEU A N 1
ATOM 1118 C CA . LEU A 1 137 ? -5.255 10.486 -15.454 1.00 91.06 137 LEU A CA 1
ATOM 1119 C C . LEU A 1 137 ? -5.299 11.985 -15.147 1.00 91.06 137 LEU A C 1
ATOM 1121 O O . LEU A 1 137 ? -4.349 12.712 -15.430 1.00 91.06 137 LEU A O 1
ATOM 1125 N N . GLN A 1 138 ? -6.364 12.446 -14.484 1.00 90.31 138 GLN A N 1
ATOM 1126 C CA . GLN A 1 138 ? -6.423 13.826 -13.988 1.00 90.31 138 GLN A CA 1
ATOM 1127 C C . GLN A 1 138 ? -5.930 13.942 -12.540 1.00 90.31 138 GLN A C 1
ATOM 1129 O O . GLN A 1 138 ? -5.294 14.934 -12.181 1.00 90.31 138 GLN A O 1
ATOM 1134 N N . GLN A 1 139 ? -6.169 12.921 -11.707 1.00 91.94 139 GLN A N 1
ATOM 1135 C CA . GLN A 1 139 ? -5.667 12.840 -10.328 1.00 91.94 139 GLN A CA 1
ATOM 1136 C C . GLN A 1 139 ? -4.535 11.815 -10.176 1.00 91.94 139 GLN A C 1
ATOM 1138 O O . GLN A 1 139 ? -4.631 10.864 -9.398 1.00 91.94 139 GLN A O 1
ATOM 1143 N N . PHE A 1 140 ? -3.430 12.042 -10.892 1.00 92.19 140 PHE A N 1
ATOM 1144 C CA . PHE A 1 140 ? -2.277 11.134 -10.955 1.00 92.19 140 PHE A CA 1
ATOM 1145 C C . PHE A 1 140 ? -1.788 10.667 -9.571 1.00 92.19 140 PHE A C 1
ATOM 1147 O O . PHE A 1 140 ? -1.699 9.474 -9.308 1.00 92.19 140 PHE A O 1
ATOM 1154 N N . GLY A 1 141 ? -1.575 11.594 -8.629 1.00 92.50 141 GLY A N 1
ATOM 1155 C CA . GLY A 1 141 ? -1.067 11.271 -7.289 1.00 92.50 141 GLY A CA 1
ATOM 1156 C C . GLY A 1 141 ? -1.967 10.337 -6.465 1.00 92.50 141 GLY A C 1
ATOM 1157 O O . GLY A 1 141 ? -1.465 9.538 -5.673 1.00 92.50 141 GLY A O 1
ATOM 1158 N N . ASN A 1 142 ? -3.288 10.425 -6.632 1.00 94.00 142 ASN A N 1
ATOM 1159 C CA . ASN A 1 142 ? -4.229 9.557 -5.926 1.00 94.00 142 ASN A CA 1
ATOM 1160 C C . ASN A 1 142 ? -4.406 8.225 -6.654 1.00 94.00 142 ASN A C 1
ATOM 1162 O O . ASN A 1 142 ? -4.444 7.187 -6.000 1.00 94.00 142 ASN A O 1
ATOM 1166 N N . ASN A 1 143 ? -4.467 8.245 -7.985 1.00 95.69 143 ASN A N 1
ATOM 1167 C CA . ASN A 1 143 ? -4.706 7.053 -8.789 1.00 95.69 143 ASN A CA 1
ATOM 1168 C C . ASN A 1 143 ? -3.473 6.140 -8.899 1.00 95.69 143 ASN A C 1
ATOM 1170 O O . ASN A 1 143 ? -3.600 4.940 -8.688 1.00 95.69 143 ASN A O 1
ATOM 1174 N N . ALA A 1 144 ? -2.287 6.701 -9.157 1.00 95.88 144 ALA A N 1
ATOM 1175 C CA . ALA A 1 144 ? -1.063 5.925 -9.347 1.00 95.88 144 ALA A CA 1
ATOM 1176 C C . ALA A 1 144 ? -0.422 5.474 -8.022 1.00 95.88 144 ALA A C 1
ATOM 1178 O O . ALA A 1 144 ? 0.178 4.410 -7.970 1.00 95.88 144 ALA A O 1
ATOM 1179 N N . TYR A 1 145 ? -0.594 6.237 -6.933 1.00 96.81 145 TYR A N 1
ATOM 1180 C CA . TYR A 1 145 ? 0.086 5.972 -5.654 1.00 96.81 145 TYR A CA 1
ATOM 1181 C C . TYR A 1 145 ? -0.894 5.643 -4.526 1.00 96.81 145 TYR A C 1
ATOM 1183 O O . TYR A 1 145 ? -0.796 4.603 -3.878 1.00 96.81 145 TYR A O 1
ATOM 1191 N N . GLY A 1 146 ? -1.832 6.558 -4.251 1.00 96.25 146 GLY A N 1
ATOM 1192 C CA . GLY A 1 146 ? -2.668 6.529 -3.049 1.00 96.25 146 GLY A CA 1
ATOM 1193 C C . GLY A 1 146 ? -3.625 5.341 -3.002 1.00 96.25 146 GLY A C 1
ATOM 1194 O O . GLY A 1 146 ? -3.531 4.510 -2.100 1.00 96.25 146 GLY A O 1
ATOM 1195 N N . LYS A 1 147 ? -4.527 5.256 -3.984 1.00 96.12 147 LYS A N 1
ATOM 1196 C CA . LYS A 1 147 ? -5.558 4.217 -4.080 1.00 96.12 147 LYS A CA 1
ATOM 1197 C C . LYS A 1 147 ? -4.953 2.805 -4.192 1.00 96.12 147 LYS A C 1
ATOM 1199 O O . LYS A 1 147 ? -5.398 1.959 -3.419 1.00 96.12 147 LYS A O 1
ATOM 1204 N N . PRO A 1 148 ? -3.919 2.532 -5.017 1.00 97.38 148 PRO A N 1
ATOM 1205 C CA . PRO A 1 148 ? -3.278 1.216 -5.070 1.00 97.38 148 PRO A CA 1
ATOM 1206 C C . PRO A 1 148 ? -2.603 0.832 -3.750 1.00 97.38 148 PRO A C 1
ATOM 1208 O O . PRO A 1 148 ? -2.813 -0.273 -3.259 1.00 97.38 148 PRO A O 1
ATOM 1211 N N . CYS A 1 149 ? -1.857 1.751 -3.124 1.00 97.75 149 CYS A N 1
ATOM 1212 C CA . CYS A 1 149 ? -1.223 1.498 -1.828 1.00 97.75 149 CYS A CA 1
ATOM 1213 C C . CYS A 1 149 ? -2.266 1.172 -0.749 1.00 97.75 149 CYS A C 1
ATOM 1215 O O . CYS A 1 149 ? -2.108 0.206 -0.003 1.00 97.75 149 CYS A O 1
ATOM 1217 N N . THR A 1 150 ? -3.366 1.931 -0.692 1.00 96.69 150 THR A N 1
ATOM 1218 C CA . THR A 1 150 ? -4.472 1.641 0.229 1.00 96.69 150 THR A CA 1
ATOM 1219 C C . THR A 1 150 ? -5.148 0.309 -0.081 1.00 96.69 150 THR A C 1
ATOM 1221 O O . THR A 1 150 ? -5.412 -0.446 0.853 1.00 96.69 150 THR A O 1
ATOM 1224 N N . ALA A 1 151 ? -5.400 -0.004 -1.354 1.00 96.75 151 ALA A N 1
ATOM 1225 C CA . ALA A 1 151 ? -5.989 -1.276 -1.758 1.00 96.75 151 ALA A CA 1
ATOM 1226 C C . ALA A 1 151 ? -5.116 -2.448 -1.284 1.00 96.75 151 ALA A C 1
ATOM 1228 O O . ALA A 1 151 ? -5.597 -3.333 -0.584 1.00 96.75 151 ALA A O 1
ATOM 1229 N N . LEU A 1 152 ? -3.812 -2.416 -1.563 1.00 97.75 152 LEU A N 1
ATOM 1230 C CA . LEU A 1 152 ? -2.879 -3.466 -1.144 1.00 97.75 152 LEU A CA 1
ATOM 1231 C C . LEU A 1 152 ? -2.765 -3.573 0.379 1.00 97.75 152 LEU A C 1
ATOM 1233 O O . LEU A 1 152 ? -2.675 -4.676 0.912 1.00 97.75 152 LEU A O 1
ATOM 1237 N N . ASN A 1 153 ? -2.839 -2.449 1.092 1.00 96.50 153 ASN A N 1
ATOM 1238 C CA . ASN A 1 153 ? -2.866 -2.459 2.549 1.00 96.50 153 ASN A CA 1
ATOM 1239 C C . ASN A 1 153 ? -4.148 -3.113 3.094 1.00 96.50 153 ASN A C 1
ATOM 1241 O O . ASN A 1 153 ? -4.078 -3.928 4.006 1.00 96.50 153 ASN A O 1
ATOM 1245 N N . ILE A 1 154 ? -5.318 -2.831 2.514 1.00 94.38 154 ILE A N 1
ATOM 1246 C CA . ILE A 1 154 ? -6.576 -3.509 2.877 1.00 94.38 154 ILE A CA 1
ATOM 1247 C C . ILE A 1 154 ? -6.494 -5.001 2.554 1.00 94.38 154 ILE A C 1
ATOM 1249 O O . ILE A 1 154 ? -6.858 -5.836 3.384 1.00 94.38 154 ILE A O 1
ATOM 1253 N N . LEU A 1 155 ? -5.977 -5.343 1.376 1.00 95.94 155 LEU A N 1
ATOM 1254 C CA . LEU A 1 155 ? -5.828 -6.724 0.945 1.00 95.94 155 LEU A CA 1
ATOM 1255 C C . LEU A 1 155 ? -4.947 -7.512 1.921 1.00 95.94 155 LEU A C 1
ATOM 1257 O O . LEU A 1 155 ? -5.328 -8.589 2.372 1.00 95.94 155 LEU A O 1
ATOM 1261 N N . ARG A 1 156 ? -3.817 -6.932 2.328 1.00 96.31 156 ARG A N 1
ATOM 1262 C CA . ARG A 1 156 ? -2.895 -7.520 3.301 1.00 96.31 156 ARG A CA 1
ATOM 1263 C C . ARG A 1 156 ? -3.461 -7.596 4.713 1.00 96.31 156 ARG A C 1
ATOM 1265 O O . ARG A 1 156 ? -3.321 -8.610 5.391 1.00 96.31 156 ARG A O 1
ATOM 1272 N N . GLU A 1 157 ? -4.022 -6.502 5.215 1.00 92.94 157 GLU A N 1
ATOM 1273 C CA . GLU A 1 157 ? -4.346 -6.381 6.637 1.00 92.94 157 GLU A CA 1
ATOM 1274 C C . GLU A 1 157 ? -5.723 -6.963 6.982 1.00 92.94 157 GLU A C 1
ATOM 1276 O O . GLU A 1 157 ? -5.916 -7.402 8.124 1.00 92.94 157 GLU A O 1
ATOM 1281 N N . THR A 1 158 ? -6.643 -6.980 6.011 1.00 89.25 158 THR A N 1
ATOM 1282 C CA . THR A 1 158 ? -8.060 -7.314 6.206 1.00 89.25 158 THR A CA 1
ATOM 1283 C C . THR A 1 158 ? -8.517 -8.551 5.441 1.00 89.25 158 THR A C 1
ATOM 1285 O O . THR A 1 158 ? -9.245 -9.344 6.032 1.00 89.25 158 THR A O 1
ATOM 1288 N N . VAL A 1 159 ? -8.118 -8.720 4.176 1.00 89.12 159 VAL A N 1
ATOM 1289 C CA . VAL A 1 159 ? -8.658 -9.787 3.307 1.00 89.12 159 VAL A CA 1
ATOM 1290 C C . VAL A 1 159 ? -7.845 -11.078 3.415 1.00 89.12 159 VAL A C 1
ATOM 1292 O O . VAL A 1 159 ? -8.381 -12.113 3.784 1.00 89.12 159 VAL A O 1
ATOM 1295 N N . MET A 1 160 ? -6.546 -11.020 3.126 1.00 89.12 160 MET A N 1
ATOM 1296 C CA . MET A 1 160 ? -5.676 -12.202 3.051 1.00 89.12 160 MET A CA 1
ATOM 1297 C C . MET A 1 160 ? -4.957 -12.502 4.369 1.00 89.12 160 MET A C 1
ATOM 1299 O O . MET A 1 160 ? -4.561 -13.635 4.627 1.00 89.12 160 MET A O 1
ATOM 1303 N N . GLY A 1 161 ? -4.732 -11.478 5.194 1.00 90.88 161 GLY A N 1
ATOM 1304 C CA . GLY A 1 161 ? -3.782 -11.557 6.299 1.00 90.88 161 GLY A CA 1
ATOM 1305 C C . GLY A 1 161 ? -2.325 -11.436 5.830 1.00 90.88 161 GLY A C 1
ATOM 1306 O O . GLY A 1 161 ? -1.984 -11.666 4.669 1.00 90.88 161 GLY A O 1
ATOM 1307 N N . ARG A 1 162 ? -1.441 -11.046 6.760 1.00 94.12 162 ARG A N 1
ATOM 1308 C CA . ARG A 1 162 ? -0.047 -10.685 6.446 1.00 94.12 162 ARG A CA 1
ATOM 1309 C C . ARG A 1 162 ? 0.751 -11.839 5.861 1.00 94.12 162 ARG A C 1
ATOM 1311 O O . ARG A 1 162 ? 1.477 -11.625 4.907 1.00 94.12 162 ARG A O 1
ATOM 1318 N N . GLU A 1 163 ? 0.620 -13.035 6.424 1.00 92.94 163 GLU A N 1
ATOM 1319 C CA . GLU A 1 163 ? 1.426 -14.189 6.017 1.00 92.94 163 GLU A CA 1
ATOM 1320 C C . GLU A 1 163 ? 1.158 -14.589 4.562 1.00 92.94 163 GLU A C 1
ATOM 1322 O O . GLU A 1 163 ? 2.090 -14.630 3.759 1.00 92.94 163 GLU A O 1
ATOM 1327 N N . LEU A 1 164 ? -0.114 -14.800 4.206 1.00 93.69 164 LEU A N 1
ATOM 1328 C CA . LEU A 1 164 ? -0.508 -15.162 2.844 1.00 93.69 164 LEU A CA 1
ATOM 1329 C C . LEU A 1 164 ? -0.188 -14.047 1.853 1.00 93.69 164 LEU A C 1
ATOM 1331 O O . LEU A 1 164 ? 0.366 -14.313 0.787 1.00 93.69 164 LEU A O 1
ATOM 1335 N N . PHE A 1 165 ? -0.495 -12.796 2.208 1.00 97.94 165 PHE A N 1
ATOM 1336 C CA . PHE A 1 165 ? -0.192 -11.663 1.344 1.00 97.94 165 PHE A CA 1
ATOM 1337 C C . PHE A 1 165 ? 1.316 -11.518 1.118 1.00 97.94 165 PHE A C 1
ATOM 1339 O O . PHE A 1 165 ? 1.746 -11.420 -0.027 1.00 97.94 165 PHE A O 1
ATOM 1346 N N . ASP A 1 166 ? 2.125 -11.513 2.181 1.00 97.94 166 ASP A N 1
ATOM 1347 C CA . ASP A 1 166 ? 3.573 -11.302 2.080 1.00 97.94 166 ASP A CA 1
ATOM 1348 C C . ASP A 1 166 ? 4.226 -12.439 1.287 1.00 97.94 166 ASP A C 1
ATOM 1350 O O . ASP A 1 166 ? 5.109 -12.189 0.463 1.00 97.94 166 ASP A O 1
ATOM 1354 N N . HIS A 1 167 ? 3.758 -13.677 1.474 1.00 97.25 167 HIS A N 1
ATOM 1355 C CA . HIS A 1 167 ? 4.189 -14.821 0.676 1.00 97.25 167 HIS A CA 1
ATOM 1356 C C . HIS A 1 167 ? 3.846 -14.651 -0.810 1.00 97.25 167 HIS A C 1
ATOM 1358 O O . HIS A 1 167 ? 4.718 -14.813 -1.669 1.00 97.25 167 HIS A O 1
ATOM 1364 N N . ALA A 1 168 ? 2.600 -14.296 -1.127 1.00 98.12 168 ALA A N 1
ATOM 1365 C CA . ALA A 1 168 ? 2.141 -14.141 -2.502 1.00 98.12 168 ALA A CA 1
ATOM 1366 C C . ALA A 1 168 ? 2.819 -12.955 -3.211 1.00 98.12 168 ALA A C 1
ATOM 1368 O O . ALA A 1 168 ? 3.289 -13.084 -4.344 1.00 98.12 168 ALA A O 1
ATOM 1369 N N . PHE A 1 169 ? 2.976 -11.831 -2.511 1.00 98.50 169 PHE A N 1
ATOM 1370 C CA . PHE A 1 169 ? 3.642 -10.632 -3.014 1.00 98.50 169 PHE A CA 1
ATOM 1371 C C . PHE A 1 169 ? 5.133 -10.873 -3.276 1.00 98.50 169 PHE A C 1
ATOM 1373 O O . PHE A 1 169 ? 5.661 -10.501 -4.330 1.00 98.50 169 PHE A O 1
ATOM 1380 N N . LYS A 1 170 ? 5.814 -11.572 -2.359 1.00 97.94 170 LYS A N 1
ATOM 1381 C CA . LYS A 1 170 ? 7.203 -11.994 -2.558 1.00 97.94 170 LYS A CA 1
ATOM 1382 C C . LYS A 1 170 ? 7.328 -12.963 -3.731 1.00 97.94 170 LYS A C 1
ATOM 1384 O O . LYS A 1 170 ? 8.220 -12.809 -4.563 1.00 97.94 170 LYS A O 1
ATOM 1389 N N . THR A 1 171 ? 6.393 -13.904 -3.852 1.00 98.25 171 THR A N 1
ATOM 1390 C CA . THR A 1 171 ? 6.338 -14.853 -4.972 1.00 98.25 171 THR A CA 1
ATOM 1391 C C . THR A 1 171 ? 6.168 -14.140 -6.314 1.00 98.25 171 THR A C 1
ATOM 1393 O O . THR A 1 171 ? 6.837 -14.502 -7.281 1.00 98.25 171 THR A O 1
ATOM 1396 N N . TYR A 1 172 ? 5.343 -13.093 -6.385 1.00 98.44 172 TYR A N 1
ATOM 1397 C CA . TYR A 1 172 ? 5.255 -12.222 -7.560 1.00 98.44 172 TYR A CA 1
ATOM 1398 C C . TYR A 1 172 ? 6.606 -11.592 -7.899 1.00 98.44 172 TYR A C 1
ATOM 1400 O O . TYR A 1 172 ? 7.086 -11.743 -9.025 1.00 98.44 172 TYR A O 1
ATOM 1408 N N . CYS A 1 173 ? 7.264 -10.970 -6.921 1.00 98.25 173 CYS A N 1
ATOM 1409 C CA . CYS A 1 173 ? 8.570 -10.350 -7.137 1.00 98.25 173 CYS A CA 1
ATOM 1410 C C . CYS A 1 173 ? 9.610 -11.365 -7.639 1.00 98.25 173 CYS A C 1
ATOM 1412 O O . CYS A 1 173 ? 10.367 -11.075 -8.563 1.00 98.25 173 CYS A O 1
ATOM 1414 N N . ASP A 1 174 ? 9.621 -12.580 -7.090 1.00 97.19 174 ASP A N 1
ATOM 1415 C CA . ASP A 1 174 ? 10.552 -13.634 -7.492 1.00 97.19 174 ASP A CA 1
ATOM 1416 C C . ASP A 1 174 ? 10.250 -14.240 -8.867 1.00 97.19 174 ASP A C 1
ATOM 1418 O O . ASP A 1 174 ? 11.182 -14.566 -9.610 1.00 97.19 174 ASP A O 1
ATOM 1422 N N . ARG A 1 175 ? 8.971 -14.381 -9.237 1.00 97.69 175 ARG A N 1
ATOM 1423 C CA . ARG A 1 175 ? 8.563 -14.873 -10.565 1.00 97.69 175 ARG A CA 1
ATOM 1424 C C . ARG A 1 175 ? 8.916 -13.883 -11.669 1.00 97.69 175 ARG A C 1
ATOM 1426 O O . ARG A 1 175 ? 9.270 -14.318 -12.773 1.00 97.69 175 ARG A O 1
ATOM 1433 N N . TRP A 1 176 ? 8.815 -12.589 -11.370 1.00 97.81 176 TRP A N 1
ATOM 1434 C CA . TRP A 1 176 ? 8.870 -11.507 -12.354 1.00 97.81 176 TRP A CA 1
ATOM 1435 C C . TRP A 1 176 ? 10.119 -10.630 -12.281 1.00 97.81 176 TRP A C 1
ATOM 1437 O O . TRP A 1 176 ? 10.271 -9.735 -13.111 1.00 97.81 176 TRP A O 1
ATOM 1447 N N . LYS A 1 177 ? 11.064 -10.921 -11.378 1.00 96.25 177 LYS A N 1
ATOM 1448 C CA . LYS A 1 177 ? 12.395 -10.302 -11.422 1.00 96.25 177 LYS A CA 1
ATOM 1449 C C . LYS A 1 177 ? 13.047 -10.503 -12.793 1.00 96.25 177 LYS A C 1
ATOM 1451 O O . LYS A 1 177 ? 13.082 -11.615 -13.324 1.00 96.25 177 LYS A O 1
ATOM 1456 N N . PHE A 1 178 ? 13.564 -9.410 -13.344 1.00 95.75 178 PHE A N 1
ATOM 1457 C CA . PHE A 1 178 ? 14.179 -9.297 -14.669 1.00 95.75 178 PHE A CA 1
ATOM 1458 C C . PHE A 1 178 ? 13.243 -9.653 -15.834 1.00 95.75 178 PHE A C 1
ATOM 1460 O O . PHE A 1 178 ? 13.698 -10.107 -16.885 1.00 95.75 178 PHE A O 1
ATOM 1467 N N . LYS A 1 179 ? 11.932 -9.468 -15.647 1.00 96.31 179 LYS A N 1
ATOM 1468 C CA . LYS A 1 179 ? 10.890 -9.664 -16.665 1.00 96.31 179 LYS A CA 1
ATOM 1469 C C . LYS A 1 179 ? 9.951 -8.460 -16.711 1.00 96.31 179 LYS A C 1
ATOM 1471 O O . LYS A 1 179 ? 10.063 -7.561 -15.880 1.00 96.31 179 LYS A O 1
ATOM 1476 N N . HIS A 1 180 ? 9.012 -8.504 -17.661 1.00 95.44 180 HIS A N 1
ATOM 1477 C CA . HIS A 1 180 ? 8.003 -7.473 -17.877 1.00 95.44 180 HIS A CA 1
ATOM 1478 C C . HIS A 1 180 ? 6.586 -7.952 -17.528 1.00 95.44 180 HIS A C 1
ATOM 1480 O O . HIS A 1 180 ? 5.877 -8.415 -18.425 1.00 95.44 180 HIS A O 1
ATOM 1486 N N . PRO A 1 181 ? 6.182 -7.928 -16.242 1.00 97.31 181 PRO A N 1
ATOM 1487 C CA . PRO A 1 181 ? 4.832 -8.311 -15.850 1.00 97.31 181 PRO A CA 1
ATOM 1488 C C . PRO A 1 181 ? 3.792 -7.276 -16.285 1.00 97.31 181 PRO A C 1
ATOM 1490 O O . PRO A 1 181 ? 4.028 -6.068 -16.271 1.00 97.31 181 PRO A O 1
ATOM 1493 N N . THR A 1 182 ? 2.601 -7.772 -16.596 1.00 96.94 182 THR A N 1
ATOM 1494 C CA . THR A 1 182 ? 1.377 -6.979 -16.750 1.00 96.94 182 THR A CA 1
ATOM 1495 C C . THR A 1 182 ? 0.536 -7.030 -15.466 1.00 96.94 182 THR A C 1
ATOM 1497 O O . THR A 1 182 ? 0.770 -7.889 -14.610 1.00 96.94 182 THR A O 1
ATOM 1500 N N . PRO A 1 183 ? -0.509 -6.193 -15.322 1.00 97.44 183 PRO A N 1
ATOM 1501 C CA . PRO A 1 183 ? -1.455 -6.292 -14.206 1.00 97.44 183 PRO A CA 1
ATOM 1502 C C . PRO A 1 183 ? -2.011 -7.704 -13.987 1.00 97.44 183 PRO A C 1
ATOM 1504 O O . PRO A 1 183 ? -2.103 -8.172 -12.855 1.00 97.44 183 PRO A O 1
ATOM 1507 N N . ALA A 1 184 ? -2.316 -8.424 -15.072 1.00 96.88 184 ALA A N 1
ATOM 1508 C CA . ALA A 1 184 ? -2.843 -9.784 -14.996 1.00 96.88 184 ALA A CA 1
ATOM 1509 C C . ALA A 1 184 ? -1.845 -10.768 -14.367 1.00 96.88 184 ALA A C 1
ATOM 1511 O O . ALA A 1 184 ? -2.254 -11.706 -13.687 1.00 96.88 184 ALA A O 1
ATOM 1512 N N . ASP A 1 185 ? -0.545 -10.559 -14.571 1.00 98.19 185 ASP A N 1
ATOM 1513 C CA . ASP A 1 185 ? 0.506 -11.390 -13.986 1.00 98.19 185 ASP A CA 1
ATOM 1514 C C . ASP A 1 185 ? 0.634 -11.173 -12.475 1.00 98.19 185 ASP A C 1
ATOM 1516 O O . ASP A 1 185 ? 0.870 -12.130 -11.729 1.00 98.19 185 ASP A O 1
ATOM 1520 N N . PHE A 1 186 ? 0.431 -9.932 -12.023 1.00 98.06 186 PHE A N 1
ATOM 1521 C CA . PHE A 1 186 ? 0.326 -9.604 -10.605 1.00 98.06 186 PHE A CA 1
ATOM 1522 C C . PHE A 1 186 ? -0.912 -10.259 -9.984 1.00 98.06 186 PHE A C 1
ATOM 1524 O O . PHE A 1 186 ? -0.761 -11.058 -9.060 1.00 98.06 186 PHE A O 1
ATOM 1531 N N . PHE A 1 187 ? -2.107 -10.010 -10.533 1.00 98.00 187 PHE A N 1
ATOM 1532 C CA . PHE A 1 187 ? -3.369 -10.548 -10.004 1.00 98.00 187 PHE A CA 1
ATOM 1533 C C . PHE A 1 187 ? -3.352 -12.076 -9.912 1.00 98.00 187 PHE A C 1
ATOM 1535 O O . PHE A 1 187 ? -3.556 -12.628 -8.833 1.00 98.00 187 PHE A O 1
ATOM 1542 N N . ARG A 1 188 ? -2.967 -12.757 -11.000 1.00 97.69 188 ARG A N 1
ATOM 1543 C CA . ARG A 1 188 ? -2.870 -14.223 -11.025 1.00 97.69 188 ARG A CA 1
ATOM 1544 C C . ARG A 1 188 ? -1.849 -14.761 -10.040 1.00 97.69 188 ARG A C 1
ATOM 1546 O O . ARG A 1 188 ? -2.077 -15.815 -9.467 1.00 97.69 188 ARG A O 1
ATOM 1553 N N . THR A 1 189 ? -0.712 -14.084 -9.855 1.00 98.19 189 THR A N 1
ATOM 1554 C CA . THR A 1 189 ? 0.279 -14.553 -8.877 1.00 98.19 189 THR A CA 1
ATOM 1555 C C . THR A 1 189 ? -0.232 -14.392 -7.452 1.00 98.19 189 THR A C 1
ATOM 1557 O O . THR A 1 189 ? -0.016 -15.287 -6.639 1.00 98.19 189 THR A O 1
ATOM 1560 N N . MET A 1 190 ? -0.913 -13.283 -7.154 1.00 98.19 190 MET A N 1
ATOM 1561 C CA . MET A 1 190 ? -1.498 -13.061 -5.835 1.00 98.19 190 MET A CA 1
ATOM 1562 C C . MET A 1 190 ? -2.542 -14.130 -5.495 1.00 98.19 190 MET A C 1
ATOM 1564 O O . MET A 1 190 ? -2.529 -14.638 -4.378 1.00 98.19 190 MET A O 1
ATOM 1568 N N . GLU A 1 191 ? -3.387 -14.521 -6.449 1.00 94.75 191 GLU A N 1
ATOM 1569 C CA . GLU A 1 191 ? -4.388 -15.587 -6.276 1.00 94.75 191 GLU A CA 1
ATOM 1570 C C . GLU A 1 191 ? -3.756 -16.980 -6.196 1.00 94.75 191 GLU A C 1
ATOM 1572 O O . GLU A 1 191 ? -3.968 -17.702 -5.227 1.00 94.75 191 GLU A O 1
ATOM 1577 N N . ASP A 1 192 ? -2.917 -17.345 -7.167 1.00 95.75 192 ASP A N 1
ATOM 1578 C CA . ASP A 1 192 ? -2.278 -18.666 -7.254 1.00 95.75 192 ASP A CA 1
ATOM 1579 C C . ASP A 1 192 ? -1.405 -18.980 -6.030 1.00 95.75 192 ASP A C 1
ATOM 1581 O O . ASP A 1 192 ? -1.460 -20.079 -5.485 1.00 95.75 192 ASP A O 1
ATOM 1585 N N . ALA A 1 193 ? -0.612 -18.010 -5.563 1.00 95.19 193 ALA A N 1
ATOM 1586 C CA . ALA A 1 193 ? 0.287 -18.222 -4.431 1.00 95.19 193 ALA A CA 1
ATOM 1587 C C . ALA A 1 193 ? -0.425 -18.173 -3.070 1.00 95.19 193 ALA A C 1
ATOM 1589 O O . ALA A 1 193 ? 0.099 -18.713 -2.097 1.00 95.19 193 ALA A O 1
ATOM 1590 N N . SER A 1 194 ? -1.588 -17.522 -2.979 1.00 92.62 194 SER A N 1
ATOM 1591 C CA . SER A 1 194 ? -2.349 -17.443 -1.725 1.00 92.62 194 SER A CA 1
ATOM 1592 C C . SER A 1 194 ? -3.467 -18.473 -1.613 1.00 92.62 194 SER A C 1
ATOM 1594 O O . SER A 1 194 ? -3.891 -18.780 -0.500 1.00 92.62 194 SER A O 1
ATOM 1596 N N . GLY A 1 195 ? -3.956 -18.996 -2.740 1.00 89.88 195 GLY A N 1
ATOM 1597 C CA . GLY A 1 195 ? -5.149 -19.837 -2.802 1.00 89.88 195 GLY A CA 1
ATOM 1598 C C . GLY A 1 195 ? -6.457 -19.089 -2.516 1.00 89.88 195 GLY A C 1
ATOM 1599 O O . GLY A 1 195 ? -7.472 -19.741 -2.273 1.00 89.88 195 GLY A O 1
ATOM 1600 N N . VAL A 1 196 ? -6.444 -17.752 -2.511 1.00 88.88 196 VAL A N 1
ATOM 1601 C CA . VAL A 1 196 ? -7.617 -16.901 -2.255 1.00 88.88 196 VAL A CA 1
ATOM 1602 C C . VAL A 1 196 ? -8.191 -16.408 -3.585 1.00 88.88 196 VAL A C 1
ATOM 1604 O O . VAL A 1 196 ? -7.440 -15.970 -4.452 1.00 88.88 196 VAL A O 1
ATOM 1607 N N . ASP A 1 197 ? -9.517 -16.460 -3.733 1.00 90.69 197 ASP A N 1
ATOM 1608 C CA . ASP A 1 197 ? -10.239 -15.857 -4.862 1.00 90.69 197 ASP A CA 1
ATOM 1609 C C . ASP A 1 197 ? -10.314 -14.334 -4.662 1.00 90.69 197 ASP A C 1
ATOM 1611 O O . ASP A 1 197 ? -10.945 -13.844 -3.717 1.00 90.69 197 ASP A O 1
ATOM 1615 N N . LEU A 1 198 ? -9.620 -13.583 -5.518 1.00 94.44 198 LEU A N 1
ATOM 1616 C CA . LEU A 1 198 ? -9.469 -12.133 -5.409 1.00 94.44 198 LEU A CA 1
ATOM 1617 C C . LEU A 1 198 ? -10.108 -11.398 -6.595 1.00 94.44 198 LEU A C 1
ATOM 1619 O O . LEU A 1 198 ? -10.008 -10.171 -6.660 1.00 94.44 198 LEU A O 1
ATOM 1623 N N . ASP A 1 199 ? -10.823 -12.092 -7.488 1.00 91.56 199 ASP A N 1
ATOM 1624 C CA . ASP A 1 199 ? -11.475 -11.506 -8.666 1.00 91.56 199 ASP A CA 1
ATOM 1625 C C . ASP A 1 199 ? -12.399 -10.344 -8.277 1.00 91.56 199 ASP A C 1
ATOM 1627 O O . ASP A 1 199 ? -12.395 -9.280 -8.908 1.00 91.56 199 ASP A O 1
ATOM 1631 N N . TRP A 1 200 ? -13.168 -10.515 -7.194 1.00 90.69 200 TRP A N 1
ATOM 1632 C CA . TRP A 1 200 ? -14.046 -9.473 -6.655 1.00 90.69 200 TRP A CA 1
ATOM 1633 C C . TRP A 1 200 ? -13.253 -8.239 -6.206 1.00 90.69 200 TRP A C 1
ATOM 1635 O O . TRP A 1 200 ? -13.672 -7.104 -6.452 1.00 90.69 200 TRP A O 1
ATOM 1645 N N . PHE A 1 201 ? -12.091 -8.459 -5.589 1.00 94.38 201 PHE A N 1
ATOM 1646 C CA . PHE A 1 201 ? -11.237 -7.408 -5.057 1.00 94.38 201 PHE A CA 1
ATOM 1647 C C . PHE A 1 201 ? -10.579 -6.630 -6.196 1.00 94.38 201 PHE A C 1
ATOM 1649 O O . PHE A 1 201 ? -10.630 -5.398 -6.212 1.00 94.38 201 PHE A O 1
ATOM 1656 N N . TRP A 1 202 ? -10.023 -7.334 -7.187 1.00 95.75 202 TRP A N 1
ATOM 1657 C CA . TRP A 1 202 ? -9.411 -6.721 -8.363 1.00 95.75 202 TRP A CA 1
ATOM 1658 C C . TRP A 1 202 ? -10.433 -5.945 -9.172 1.00 95.75 202 TRP A C 1
ATOM 1660 O O . TRP A 1 202 ? -10.233 -4.758 -9.437 1.00 95.75 202 TRP A O 1
ATOM 1670 N N . ARG A 1 203 ? -11.562 -6.573 -9.516 1.00 92.62 203 ARG A N 1
ATOM 1671 C CA . ARG A 1 203 ? -12.641 -5.908 -10.248 1.00 92.62 203 ARG A CA 1
ATOM 1672 C C . ARG A 1 203 ? -13.070 -4.642 -9.523 1.00 92.62 203 ARG A C 1
ATOM 1674 O O . ARG A 1 203 ? -13.109 -3.576 -10.131 1.00 92.62 203 ARG A O 1
ATOM 1681 N N . GLY A 1 204 ? -13.310 -4.758 -8.227 1.00 91.31 204 GLY A N 1
ATOM 1682 C CA . GLY A 1 204 ? -13.736 -3.656 -7.399 1.00 91.31 204 GLY A CA 1
ATOM 1683 C C . GLY A 1 204 ? -12.733 -2.504 -7.347 1.00 91.31 204 GLY A C 1
ATOM 1684 O O . GLY A 1 204 ? -12.982 -1.411 -7.855 1.00 91.31 204 GLY A O 1
ATOM 1685 N N . TRP A 1 205 ? -11.566 -2.748 -6.763 1.00 94.06 205 TRP A N 1
ATOM 1686 C CA . TRP A 1 205 ? -10.597 -1.693 -6.480 1.00 94.06 205 TRP A CA 1
ATOM 1687 C C . TRP A 1 205 ? -9.883 -1.167 -7.726 1.00 94.06 205 TRP A C 1
ATOM 1689 O O . TRP A 1 205 ? -9.583 0.029 -7.792 1.00 94.06 205 TRP A O 1
ATOM 1699 N N . PHE A 1 206 ? -9.613 -2.028 -8.712 1.00 96.06 206 PHE A N 1
ATOM 1700 C CA . PHE A 1 206 ? -8.749 -1.683 -9.842 1.00 96.06 206 PHE A CA 1
ATOM 1701 C C . PHE A 1 206 ? -9.519 -1.275 -11.091 1.00 96.06 206 PHE A C 1
ATOM 1703 O O . PHE A 1 206 ? -9.106 -0.336 -11.778 1.00 96.06 206 PHE A O 1
ATOM 1710 N N . TYR A 1 207 ? -10.642 -1.935 -11.371 1.00 95.19 207 TYR A N 1
ATOM 1711 C CA . TYR A 1 207 ? -11.391 -1.731 -12.612 1.00 95.19 207 TYR A CA 1
ATOM 1712 C C . TYR A 1 207 ? -12.612 -0.819 -12.465 1.00 95.19 207 TYR A C 1
ATOM 1714 O O . TYR A 1 207 ? -13.142 -0.374 -13.483 1.00 95.19 207 TYR A O 1
ATOM 1722 N N . THR A 1 208 ? -13.034 -0.488 -11.241 1.00 92.75 208 THR A N 1
ATOM 1723 C CA . THR A 1 208 ? -14.185 0.397 -11.005 1.00 92.75 208 THR A CA 1
ATOM 1724 C C . THR A 1 208 ? -13.841 1.618 -10.146 1.00 92.75 208 THR A C 1
ATOM 1726 O O . THR A 1 208 ? -12.741 1.772 -9.595 1.00 92.75 208 THR A O 1
ATOM 1729 N N . THR A 1 209 ? -14.814 2.521 -10.056 1.00 90.75 209 THR A N 1
ATOM 1730 C CA . THR A 1 209 ? -14.847 3.642 -9.109 1.00 90.75 209 THR A CA 1
ATOM 1731 C C . THR A 1 209 ? -15.905 3.422 -8.034 1.00 90.75 209 THR A C 1
ATOM 1733 O O . THR A 1 209 ? -16.348 4.385 -7.413 1.00 90.75 209 THR A O 1
ATOM 1736 N N . ASP A 1 210 ? -16.342 2.177 -7.850 1.00 84.00 210 ASP A N 1
ATOM 1737 C CA . ASP A 1 210 ? -17.354 1.844 -6.863 1.00 84.00 210 ASP A CA 1
ATOM 1738 C C . ASP A 1 210 ? -16.812 2.138 -5.458 1.00 84.00 210 ASP A C 1
ATOM 1740 O O . ASP A 1 210 ? -15.602 2.111 -5.202 1.00 84.00 210 ASP A O 1
ATOM 1744 N N . HIS A 1 211 ? -17.718 2.448 -4.540 1.00 73.69 211 HIS A N 1
ATOM 1745 C CA . HIS A 1 211 ? -17.412 2.665 -3.132 1.00 73.69 211 HIS A CA 1
ATOM 1746 C C . HIS A 1 211 ? -18.107 1.600 -2.293 1.00 73.69 211 HIS A C 1
ATOM 1748 O O . HIS A 1 211 ? -19.035 0.942 -2.748 1.00 73.69 211 HIS A O 1
ATOM 1754 N N . VAL A 1 212 ? -17.614 1.399 -1.078 1.00 71.75 212 VAL A N 1
ATOM 1755 C CA . VAL A 1 212 ? -18.226 0.481 -0.117 1.00 71.75 212 VAL A CA 1
ATOM 1756 C C . VAL A 1 212 ? -19.416 1.201 0.508 1.00 71.75 212 VAL A C 1
ATOM 1758 O O . VAL A 1 212 ? -19.210 2.242 1.136 1.00 71.75 212 VAL A O 1
ATOM 1761 N N . ASP A 1 213 ? -20.623 0.663 0.346 1.00 72.06 213 ASP A N 1
ATOM 1762 C CA . ASP A 1 213 ? -21.849 1.198 0.948 1.00 72.06 213 ASP A CA 1
ATOM 1763 C C . ASP A 1 213 ? -22.579 0.092 1.727 1.00 72.06 213 ASP A C 1
ATOM 1765 O O . ASP A 1 213 ? -23.393 -0.665 1.192 1.00 72.06 213 ASP A O 1
ATOM 1769 N N . ILE A 1 214 ? -22.196 -0.057 2.999 1.00 72.00 214 ILE A N 1
ATOM 1770 C CA . ILE A 1 214 ? -22.726 -1.074 3.913 1.00 72.00 214 ILE A CA 1
ATOM 1771 C C . ILE A 1 214 ? -23.488 -0.366 5.030 1.00 72.00 214 ILE A C 1
ATOM 1773 O O . ILE A 1 214 ? -22.915 0.420 5.790 1.00 72.00 214 ILE A O 1
ATOM 1777 N N . GLU A 1 215 ? -24.770 -0.688 5.151 1.00 77.19 215 GLU A N 1
ATOM 1778 C CA . GLU A 1 215 ? -25.656 -0.175 6.188 1.00 77.19 215 GLU A CA 1
ATOM 1779 C C . GLU A 1 215 ? -25.770 -1.175 7.345 1.00 77.19 215 GLU A C 1
ATOM 1781 O O . GLU A 1 215 ? -25.942 -2.380 7.142 1.00 77.19 215 GLU A O 1
ATOM 1786 N N . LEU A 1 216 ? -25.719 -0.658 8.576 1.00 73.06 216 LEU A N 1
ATOM 1787 C CA . LEU A 1 216 ? -26.235 -1.358 9.750 1.00 73.06 216 LEU A CA 1
ATOM 1788 C C . LEU A 1 216 ? -27.752 -1.133 9.785 1.00 73.06 216 LEU A C 1
ATOM 1790 O O . LEU A 1 216 ? -28.214 -0.090 10.249 1.00 73.06 216 LEU A O 1
ATOM 1794 N N . ALA A 1 217 ? -28.503 -2.081 9.232 1.00 68.62 217 ALA A N 1
ATOM 1795 C CA . ALA A 1 217 ? -29.926 -1.931 8.941 1.00 68.62 217 ALA A CA 1
ATOM 1796 C C . ALA A 1 217 ? -30.814 -2.072 10.189 1.00 68.62 217 ALA A C 1
ATOM 1798 O O . ALA A 1 217 ? -31.834 -1.393 10.300 1.00 68.62 217 ALA A O 1
ATOM 1799 N N . ASP A 1 218 ? -30.435 -2.936 11.136 1.00 56.00 218 ASP A N 1
ATOM 1800 C CA . ASP A 1 218 ? -31.142 -3.087 12.411 1.00 56.00 218 ASP A CA 1
ATOM 1801 C C . ASP A 1 218 ? -30.157 -3.459 13.528 1.00 56.00 218 ASP A C 1
ATOM 1803 O O . ASP A 1 218 ? -29.264 -4.291 13.344 1.00 56.00 218 ASP A O 1
ATOM 1807 N N . LEU A 1 219 ? -30.337 -2.838 14.694 1.00 64.31 219 LEU A N 1
ATOM 1808 C CA . LEU A 1 219 ? -29.675 -3.207 15.943 1.00 64.31 219 LEU A CA 1
ATOM 1809 C C . LEU A 1 219 ? -30.773 -3.504 16.953 1.00 64.31 219 LEU A C 1
ATOM 1811 O O . LEU A 1 219 ? -31.325 -2.593 17.585 1.00 64.31 219 LEU A O 1
ATOM 1815 N N . ARG A 1 220 ? -31.067 -4.787 17.158 1.00 55.19 220 ARG A N 1
ATOM 1816 C CA . ARG A 1 220 ? -31.975 -5.181 18.235 1.00 55.19 220 ARG A CA 1
ATOM 1817 C C . ARG A 1 220 ? -31.171 -5.434 19.480 1.00 55.19 220 ARG A C 1
ATOM 1819 O O . ARG A 1 220 ? -30.604 -6.500 19.698 1.00 55.19 220 ARG A O 1
ATOM 1826 N N . TYR A 1 221 ? -31.153 -4.401 20.301 1.00 51.94 221 TYR A N 1
ATOM 1827 C CA . TYR A 1 221 ? -30.565 -4.439 21.617 1.00 51.94 221 TYR A CA 1
ATOM 1828 C C . TYR A 1 221 ? -31.651 -4.621 22.669 1.00 51.94 221 TYR A C 1
ATOM 1830 O O . TYR A 1 221 ? -32.605 -3.841 22.751 1.00 51.94 221 TYR A O 1
ATOM 1838 N N . LYS A 1 222 ? -31.492 -5.642 23.510 1.00 44.78 222 LYS A N 1
ATOM 1839 C CA . LYS A 1 222 ? -32.340 -5.836 24.683 1.00 44.78 222 LYS A CA 1
ATOM 1840 C C . LYS A 1 222 ? -31.456 -5.987 25.914 1.00 44.78 222 LYS A C 1
ATOM 1842 O O . LYS A 1 222 ? -30.777 -6.994 26.070 1.00 44.78 222 LYS A O 1
ATOM 1847 N N . ARG A 1 223 ? -31.502 -4.983 26.789 1.00 47.50 223 ARG A N 1
ATOM 1848 C CA . ARG A 1 223 ? -30.893 -4.993 28.126 1.00 47.50 223 ARG A CA 1
ATOM 1849 C C . ARG A 1 223 ? -31.930 -4.535 29.145 1.00 47.50 223 ARG A C 1
ATOM 1851 O O . ARG A 1 223 ? -32.736 -3.652 28.852 1.00 47.50 223 ARG A O 1
ATOM 1858 N N . MET A 1 224 ? -31.923 -5.125 30.337 1.00 45.72 224 MET A N 1
ATOM 1859 C CA . MET A 1 224 ? -32.579 -4.520 31.498 1.00 45.72 224 MET A CA 1
ATOM 1860 C C . MET A 1 224 ? -31.595 -3.566 32.182 1.00 45.72 224 MET A C 1
ATOM 1862 O O . MET A 1 224 ? -30.483 -3.955 32.518 1.00 45.72 224 MET A O 1
ATOM 1866 N N . ASP A 1 225 ? -32.005 -2.309 32.346 1.00 44.59 225 ASP A N 1
ATOM 1867 C CA . ASP A 1 225 ? -31.147 -1.203 32.787 1.00 44.59 225 ASP A CA 1
ATOM 1868 C C . ASP A 1 225 ? -30.749 -1.299 34.277 1.00 44.59 225 ASP A C 1
ATOM 1870 O O . ASP A 1 225 ? -31.636 -1.322 35.143 1.00 44.59 225 ASP A O 1
ATOM 1874 N N . PRO A 1 226 ? -29.449 -1.255 34.624 1.00 47.06 226 PRO A N 1
ATOM 1875 C CA . PRO A 1 226 ? -29.011 -1.045 35.997 1.00 47.06 226 PRO A CA 1
ATOM 1876 C C . PRO A 1 226 ? -28.986 0.460 36.314 1.00 47.06 226 PRO A C 1
ATOM 1878 O O . PRO A 1 226 ? -28.194 1.229 35.781 1.00 47.06 226 PRO A O 1
ATOM 1881 N N . ARG A 1 227 ? -29.852 0.903 37.228 1.00 51.59 227 ARG A N 1
ATOM 1882 C CA . ARG A 1 227 ? -29.999 2.315 37.645 1.00 51.59 227 ARG A CA 1
ATOM 1883 C C . ARG A 1 227 ? -28.891 2.808 38.612 1.00 51.59 227 ARG A C 1
ATOM 1885 O O . ARG A 1 227 ? -29.183 3.610 39.498 1.00 51.59 227 ARG A O 1
ATOM 1892 N N . ASP A 1 228 ? -27.647 2.332 38.476 1.00 56.94 228 ASP A N 1
ATOM 1893 C CA . ASP A 1 228 ? -26.509 2.660 39.364 1.00 56.94 228 ASP A CA 1
ATOM 1894 C C . ASP A 1 228 ? -25.568 3.750 38.774 1.00 56.94 228 ASP A C 1
ATOM 1896 O O . ASP A 1 228 ? -24.840 3.483 37.815 1.00 56.94 228 ASP A O 1
ATOM 1900 N N . PRO A 1 229 ? -25.508 4.969 39.350 1.00 49.84 229 PRO A N 1
ATOM 1901 C CA . PRO A 1 229 ? -24.637 6.069 38.924 1.00 49.84 229 PRO A CA 1
ATOM 1902 C C . PRO A 1 229 ? -23.130 5.830 39.113 1.00 49.84 229 PRO A C 1
ATOM 1904 O O . PRO A 1 229 ? -22.336 6.457 38.413 1.00 49.84 229 PRO A O 1
ATOM 1907 N N . LEU A 1 230 ? -22.705 4.947 40.028 1.00 54.81 230 LEU A N 1
ATOM 1908 C CA . LEU A 1 230 ? -21.284 4.602 40.205 1.00 54.81 230 LEU A CA 1
ATOM 1909 C C . LEU A 1 230 ? -20.775 3.716 39.061 1.00 54.81 230 LEU A C 1
ATOM 1911 O O . LEU A 1 230 ? -19.593 3.771 38.716 1.00 54.81 230 LEU A O 1
ATOM 1915 N N . LEU A 1 231 ? -21.669 2.925 38.460 1.00 58.19 231 LEU A N 1
ATOM 1916 C CA . LEU A 1 231 ? -21.379 2.119 37.276 1.00 58.19 231 LEU A CA 1
ATOM 1917 C C . LEU A 1 231 ? -21.255 3.009 36.025 1.00 58.19 231 LEU A C 1
ATOM 1919 O O . LEU A 1 231 ? -20.279 2.891 35.289 1.00 58.19 231 LEU A O 1
ATOM 1923 N N . ALA A 1 232 ? -22.167 3.973 35.857 1.00 52.75 232 ALA A N 1
ATOM 1924 C CA . ALA A 1 232 ? -22.221 4.868 34.694 1.00 52.75 232 ALA A CA 1
ATOM 1925 C C . ALA A 1 232 ? -20.996 5.803 34.550 1.00 52.75 232 ALA A C 1
ATOM 1927 O O . ALA A 1 232 ? -20.542 6.079 33.440 1.00 52.75 232 ALA A O 1
ATOM 1928 N N . GLU A 1 233 ? -20.418 6.291 35.653 1.00 51.97 233 GLU A N 1
ATOM 1929 C CA . GLU A 1 233 ? -19.198 7.123 35.601 1.00 51.97 233 GLU A CA 1
ATOM 1930 C C . GLU A 1 233 ? -17.910 6.292 35.456 1.00 51.97 233 GLU A C 1
ATOM 1932 O O . GLU A 1 233 ? -16.932 6.747 34.854 1.00 51.97 233 GLU A O 1
ATOM 1937 N N . LYS A 1 234 ? -17.909 5.034 35.923 1.00 57.12 234 LYS A N 1
ATOM 1938 C CA . LYS A 1 234 ? -16.830 4.077 35.630 1.00 57.12 234 LYS A CA 1
ATOM 1939 C C . LYS A 1 234 ? -16.811 3.707 34.140 1.00 57.12 234 LYS A C 1
ATOM 1941 O O . LYS A 1 234 ? -15.729 3.574 33.570 1.00 57.12 234 LYS A O 1
ATOM 1946 N N . GLU A 1 235 ? -17.980 3.617 33.507 1.00 55.84 235 GLU A N 1
ATOM 1947 C CA . GLU A 1 235 ? -18.136 3.381 32.064 1.00 55.84 235 GLU A CA 1
ATOM 1948 C C . GLU A 1 235 ? -17.608 4.557 31.220 1.00 55.84 235 GLU A C 1
ATOM 1950 O O . GLU A 1 235 ? -16.767 4.338 30.348 1.00 55.84 235 GLU A O 1
ATOM 1955 N N . LYS A 1 236 ? -17.936 5.816 31.553 1.00 49.34 236 LYS A N 1
ATOM 1956 C CA . LYS A 1 236 ? -17.377 6.996 30.849 1.00 49.34 236 LYS A CA 1
ATOM 1957 C C . LYS A 1 236 ? -15.854 7.120 30.950 1.00 49.34 236 LYS A C 1
ATOM 1959 O O . LYS A 1 236 ? -15.210 7.637 30.034 1.00 49.34 236 LYS A O 1
ATOM 1964 N N . ARG A 1 237 ? -15.259 6.666 32.061 1.00 50.66 237 ARG A N 1
ATOM 1965 C CA . ARG A 1 237 ? -13.796 6.610 32.228 1.00 50.66 237 ARG A CA 1
ATOM 1966 C C . ARG A 1 237 ? -13.171 5.543 31.316 1.00 50.66 237 ARG A C 1
ATOM 1968 O O . ARG A 1 237 ? -12.090 5.774 30.782 1.00 50.66 237 ARG A O 1
ATOM 1975 N N . GLY A 1 238 ? -13.870 4.427 31.100 1.00 54.81 238 GLY A N 1
ATOM 1976 C CA . GLY A 1 238 ? -13.491 3.386 30.144 1.00 54.81 238 GLY A CA 1
ATOM 1977 C C . GLY A 1 238 ? -13.538 3.875 28.697 1.00 54.81 238 GLY A C 1
ATOM 1978 O O . GLY A 1 238 ? -12.557 3.714 27.975 1.00 54.81 238 GLY A O 1
ATOM 1979 N N . ASP A 1 239 ? -14.605 4.564 28.296 1.00 51.16 239 ASP A N 1
ATOM 1980 C CA . ASP A 1 239 ? -14.818 4.998 26.903 1.00 51.16 239 ASP A CA 1
ATOM 1981 C C . ASP A 1 239 ? -13.728 5.941 26.379 1.00 51.16 239 ASP A C 1
ATOM 1983 O O . ASP A 1 239 ? -13.336 5.863 25.218 1.00 51.16 239 ASP A O 1
ATOM 1987 N N . LYS A 1 240 ? -13.152 6.779 27.246 1.00 43.31 240 LYS A N 1
ATOM 1988 C CA . LYS A 1 240 ? -12.046 7.674 26.873 1.00 43.31 240 LYS A CA 1
ATOM 1989 C C . LYS A 1 240 ? -10.677 6.977 26.829 1.00 43.31 240 LYS A C 1
ATOM 1991 O O . LYS A 1 240 ? -9.787 7.438 26.125 1.00 43.31 240 LYS A O 1
ATOM 1996 N N . SER A 1 241 ? -10.504 5.869 27.556 1.00 49.88 241 SER A N 1
ATOM 1997 C CA . SER A 1 241 ? -9.319 4.995 27.449 1.00 49.88 241 SER A CA 1
ATOM 1998 C C . SER A 1 241 ? -9.403 3.969 26.310 1.00 49.88 241 SER A C 1
ATOM 2000 O O . SER A 1 241 ? -8.399 3.338 25.989 1.00 49.88 241 SER A O 1
ATOM 2002 N N . ARG A 1 242 ? -10.589 3.812 25.707 1.00 51.66 242 ARG A N 1
ATOM 2003 C CA . ARG A 1 242 ? -10.915 2.870 24.623 1.00 51.66 242 ARG A CA 1
ATOM 2004 C C . ARG A 1 242 ? -10.778 3.459 23.219 1.00 51.66 242 ARG A C 1
ATOM 2006 O O . ARG A 1 242 ? -11.147 2.796 22.254 1.00 51.66 242 ARG A O 1
ATOM 2013 N N . GLU A 1 243 ? -10.252 4.677 23.071 1.00 46.81 243 GLU A N 1
ATOM 2014 C CA . GLU A 1 243 ? -9.890 5.183 21.743 1.00 46.81 243 GLU A CA 1
ATOM 2015 C C . GLU A 1 243 ? -8.878 4.223 21.101 1.00 46.81 243 GLU A C 1
ATOM 2017 O O . GLU A 1 243 ? -7.756 4.056 21.585 1.00 46.81 243 GLU A O 1
ATOM 2022 N N . VAL A 1 244 ? -9.311 3.548 20.035 1.00 54.44 244 VAL A N 1
ATOM 2023 C CA . VAL A 1 244 ? -8.561 2.462 19.406 1.00 54.44 244 VAL A CA 1
ATOM 2024 C C . VAL A 1 244 ? -7.306 3.043 18.737 1.00 54.44 244 VAL A C 1
ATOM 2026 O O . VAL A 1 244 ? -7.434 3.850 17.808 1.00 54.44 244 VAL A O 1
ATOM 2029 N N . PRO A 1 245 ? -6.083 2.668 19.167 1.00 57.03 245 PRO A N 1
ATOM 2030 C CA . PRO A 1 245 ? -4.877 3.001 18.420 1.00 57.03 245 PRO A CA 1
ATOM 2031 C C . PRO A 1 245 ? -4.948 2.342 17.037 1.00 57.03 245 PRO A C 1
ATOM 2033 O O . PRO A 1 245 ? -5.459 1.234 16.895 1.00 57.03 245 PRO A O 1
ATOM 2036 N N . ASP A 1 246 ? -4.455 3.011 15.993 1.00 63.50 246 ASP A N 1
ATOM 2037 C CA . ASP A 1 246 ? -4.580 2.473 14.639 1.00 63.50 246 ASP A CA 1
ATOM 2038 C C . ASP A 1 246 ? -3.899 1.100 14.494 1.00 63.50 246 ASP A C 1
ATOM 2040 O O . ASP A 1 246 ? -2.950 0.777 15.210 1.00 63.50 246 ASP A O 1
ATOM 2044 N N . LEU A 1 247 ? -4.381 0.283 13.549 1.00 62.16 247 LEU A N 1
ATOM 2045 C CA . LEU A 1 247 ? -3.997 -1.129 13.403 1.00 62.16 247 LEU A CA 1
ATOM 2046 C C . LEU A 1 247 ? -2.472 -1.347 13.332 1.00 62.16 247 LEU A C 1
ATOM 2048 O O . LEU A 1 247 ? -1.964 -2.356 13.819 1.00 62.16 247 LEU A O 1
ATOM 2052 N N . SER A 1 248 ? -1.737 -0.388 12.756 1.00 55.97 248 SER A N 1
ATOM 2053 C CA . SER A 1 248 ? -0.272 -0.389 12.721 1.00 55.97 248 SER A CA 1
ATOM 2054 C C . SER A 1 248 ? 0.336 -0.300 14.113 1.00 55.97 248 SER A C 1
ATOM 2056 O O . SER A 1 248 ? 1.207 -1.093 14.464 1.00 55.97 248 SER A O 1
ATOM 2058 N N . ARG A 1 249 ? -0.141 0.645 14.924 1.00 64.38 249 ARG A N 1
ATOM 2059 C CA . ARG A 1 249 ? 0.314 0.844 16.297 1.00 64.38 249 ARG A CA 1
ATOM 2060 C C . ARG A 1 249 ? -0.006 -0.375 17.155 1.00 64.38 249 ARG A C 1
ATOM 2062 O O . ARG A 1 249 ? 0.869 -0.811 17.897 1.00 64.38 249 ARG A O 1
ATOM 2069 N N . GLN A 1 250 ? -1.190 -0.965 16.986 1.00 73.94 250 GLN A N 1
ATOM 2070 C CA . GLN A 1 250 ? -1.561 -2.201 17.677 1.00 73.94 250 GLN A CA 1
ATOM 2071 C C . GLN A 1 250 ? -0.623 -3.356 17.303 1.00 73.94 250 GLN A C 1
ATOM 2073 O O . GLN A 1 250 ? 0.018 -3.941 18.170 1.00 73.94 250 GLN A O 1
ATOM 2078 N N . ARG A 1 251 ? -0.432 -3.617 16.004 1.00 73.75 251 ARG A N 1
ATOM 2079 C CA . ARG A 1 251 ? 0.438 -4.710 15.541 1.00 73.75 251 ARG A CA 1
ATOM 2080 C C . ARG A 1 251 ? 1.915 -4.492 15.888 1.00 73.75 251 ARG A C 1
ATOM 2082 O O . ARG A 1 251 ? 2.638 -5.466 16.062 1.00 73.75 251 ARG A O 1
ATOM 2089 N N . ASN A 1 252 ? 2.370 -3.245 16.010 1.00 74.69 252 ASN A N 1
ATOM 2090 C CA . ASN A 1 252 ? 3.725 -2.925 16.465 1.00 74.69 252 ASN A CA 1
ATOM 2091 C C . ASN A 1 252 ? 3.914 -3.224 17.960 1.00 74.69 252 ASN A C 1
ATOM 2093 O O . ASN A 1 252 ? 4.979 -3.693 18.359 1.00 74.69 252 ASN A O 1
ATOM 2097 N N . ILE A 1 253 ? 2.886 -2.981 18.777 1.00 70.94 253 ILE A N 1
ATOM 2098 C CA . ILE A 1 253 ? 2.876 -3.357 20.196 1.00 70.94 253 ILE A CA 1
ATOM 2099 C C . ILE A 1 253 ? 2.850 -4.887 20.330 1.00 70.94 253 ILE A C 1
ATOM 2101 O O . ILE A 1 253 ? 3.687 -5.440 21.039 1.00 70.94 253 ILE A O 1
ATOM 2105 N N . ASP A 1 254 ? 1.982 -5.575 19.582 1.00 76.56 254 ASP A N 1
ATOM 2106 C CA . ASP A 1 254 ? 1.858 -7.042 19.618 1.00 76.56 254 ASP A CA 1
ATOM 2107 C C . ASP A 1 254 ? 3.136 -7.751 19.127 1.00 76.56 254 ASP A C 1
ATOM 2109 O O . ASP A 1 254 ? 3.510 -8.810 19.628 1.00 76.56 254 ASP A O 1
ATOM 2113 N N . ALA A 1 255 ? 3.848 -7.143 18.171 1.00 78.00 255 ALA A N 1
ATOM 2114 C CA . ALA A 1 255 ? 5.145 -7.614 17.682 1.00 78.00 255 ALA A CA 1
ATOM 2115 C C . ALA A 1 255 ? 6.320 -7.270 18.617 1.00 78.00 255 ALA A C 1
ATOM 2117 O O . ALA A 1 255 ? 7.470 -7.570 18.289 1.00 78.00 255 ALA A O 1
ATOM 2118 N N . ASN A 1 256 ? 6.049 -6.642 19.766 1.00 72.94 256 ASN A N 1
ATOM 2119 C CA . ASN A 1 256 ? 7.040 -6.251 20.763 1.00 72.94 256 ASN A CA 1
ATOM 2120 C C . ASN A 1 256 ? 8.165 -5.374 20.174 1.00 72.94 256 ASN A C 1
ATOM 2122 O O . ASN A 1 256 ? 9.347 -5.533 20.501 1.00 72.94 256 ASN A O 1
ATOM 2126 N N . LEU A 1 257 ? 7.812 -4.456 19.262 1.00 73.31 257 LEU A N 1
ATOM 2127 C CA . LEU A 1 257 ? 8.787 -3.543 18.673 1.00 73.31 257 LEU A CA 1
ATOM 2128 C C . LEU A 1 257 ? 9.380 -2.654 19.770 1.00 73.31 257 LEU A C 1
ATOM 2130 O O . LEU A 1 257 ? 8.673 -1.956 20.489 1.00 73.31 257 LEU A O 1
ATOM 2134 N N . SER A 1 258 ? 10.705 -2.633 19.870 1.00 73.44 258 SER A N 1
ATOM 2135 C CA . SER A 1 258 ? 11.391 -1.712 20.773 1.00 73.44 258 SER A CA 1
ATOM 2136 C C . SER A 1 258 ? 11.192 -0.280 20.268 1.00 73.44 258 SER A C 1
ATOM 2138 O O . SER A 1 258 ? 11.759 0.074 19.238 1.00 73.44 258 SER A O 1
ATOM 2140 N N . PHE A 1 259 ? 10.406 0.565 20.940 1.00 73.75 259 PHE A N 1
ATOM 2141 C CA . PHE A 1 259 ? 10.179 1.955 20.511 1.00 73.75 259 PHE A CA 1
ATOM 2142 C C . PHE A 1 259 ? 11.291 2.896 20.988 1.00 73.75 259 PHE A C 1
ATOM 2144 O O . PHE A 1 259 ? 11.987 2.624 21.961 1.00 73.75 259 PHE A O 1
ATOM 2151 N N . VAL A 1 260 ? 11.509 4.009 20.285 1.00 71.75 260 VAL A N 1
ATOM 2152 C CA . VAL A 1 260 ? 12.642 4.914 20.559 1.00 71.75 260 VAL A CA 1
ATOM 2153 C C . VAL A 1 260 ? 12.511 5.628 21.915 1.00 71.75 260 VAL A C 1
ATOM 2155 O O . VAL A 1 260 ? 13.507 5.740 22.617 1.00 71.75 260 VAL A O 1
ATOM 2158 N N . VAL A 1 261 ? 11.297 6.004 22.339 1.00 61.47 261 VAL A N 1
ATOM 2159 C CA . VAL A 1 261 ? 11.021 6.619 23.664 1.00 61.47 261 VAL A CA 1
ATOM 2160 C C . VAL A 1 261 ? 11.268 5.682 24.855 1.00 61.47 261 VAL A C 1
ATOM 2162 O O . VAL A 1 261 ? 11.418 6.130 25.994 1.00 61.47 261 VAL A O 1
ATOM 2165 N N . ASP A 1 262 ? 11.317 4.375 24.586 1.00 71.31 262 ASP A N 1
ATOM 2166 C CA . ASP A 1 262 ? 11.692 3.344 25.555 1.00 71.31 262 ASP A CA 1
ATOM 2167 C C . ASP A 1 262 ? 13.205 3.077 25.528 1.00 71.31 262 ASP A C 1
ATOM 2169 O O . ASP A 1 262 ? 13.784 2.684 26.540 1.00 71.31 262 ASP A O 1
ATOM 2173 N N . ARG A 1 263 ? 13.856 3.324 24.380 1.00 75.00 263 ARG A N 1
ATOM 2174 C CA . ARG A 1 263 ? 15.310 3.212 24.182 1.00 75.00 263 ARG A CA 1
ATOM 2175 C C . ARG A 1 263 ? 16.082 4.434 24.694 1.00 75.00 263 ARG A C 1
ATOM 2177 O O . ARG A 1 263 ? 17.231 4.270 25.096 1.00 75.00 263 ARG A O 1
ATOM 2184 N N . ASP A 1 264 ? 15.477 5.622 24.692 1.00 71.44 264 ASP A N 1
ATOM 2185 C CA . ASP A 1 264 ? 16.104 6.872 25.137 1.00 71.44 264 ASP A CA 1
ATOM 2186 C C . ASP A 1 264 ? 15.211 7.646 26.134 1.00 71.44 264 ASP A C 1
ATOM 2188 O O . ASP A 1 264 ? 14.269 8.331 25.742 1.00 71.44 264 ASP A O 1
ATOM 2192 N N . PRO A 1 265 ? 15.510 7.583 27.445 1.00 70.62 265 PRO A N 1
ATOM 2193 C CA . PRO A 1 265 ? 14.751 8.280 28.485 1.00 70.62 265 PRO A CA 1
ATOM 2194 C C . PRO A 1 265 ? 14.789 9.813 28.411 1.00 70.62 265 PRO A C 1
ATOM 2196 O O . PRO A 1 265 ? 13.988 10.457 29.089 1.00 70.62 265 PRO A O 1
ATOM 2199 N N . SER A 1 266 ? 15.695 10.408 27.624 1.00 66.75 266 SER A N 1
ATOM 2200 C CA . SER A 1 266 ? 15.783 11.868 27.461 1.00 66.75 266 SER A CA 1
ATOM 2201 C C . SER A 1 266 ? 14.596 12.467 26.698 1.00 66.75 266 SER A C 1
ATOM 2203 O O . SER A 1 266 ? 14.423 13.684 26.683 1.00 66.75 266 SER A O 1
ATOM 2205 N N . THR A 1 267 ? 13.749 11.621 26.105 1.00 67.00 267 THR A N 1
ATOM 2206 C CA . THR A 1 267 ? 12.601 12.030 25.290 1.00 67.00 267 THR A CA 1
ATOM 2207 C C . THR A 1 267 ? 11.269 12.068 26.056 1.00 67.00 267 THR A C 1
ATOM 2209 O O . THR A 1 267 ? 10.223 12.155 25.416 1.00 67.00 267 THR A O 1
ATOM 2212 N N . LYS A 1 268 ? 11.264 11.943 27.394 1.00 69.88 268 LYS A N 1
ATOM 2213 C CA . LYS A 1 268 ? 10.042 11.947 28.234 1.00 69.88 268 LYS A CA 1
ATOM 2214 C C . LYS A 1 268 ? 9.774 13.325 28.864 1.00 69.88 268 LYS A C 1
ATOM 2216 O O . LYS A 1 268 ? 10.715 13.993 29.288 1.00 69.88 268 LYS A O 1
ATOM 2221 N N . ASP A 1 269 ? 8.504 13.724 28.978 1.00 61.41 269 ASP A N 1
ATOM 2222 C CA . ASP A 1 269 ? 8.043 14.999 29.548 1.00 61.41 269 ASP A CA 1
ATOM 2223 C C . ASP A 1 269 ? 6.839 14.881 30.521 1.00 61.41 269 ASP A C 1
ATOM 2225 O O . ASP A 1 269 ? 6.404 13.798 30.916 1.00 61.41 269 ASP A O 1
ATOM 2229 N N . PHE A 1 270 ? 6.327 16.037 30.963 1.00 45.03 270 PHE A N 1
ATOM 2230 C CA . PHE A 1 270 ? 5.264 16.199 31.964 1.00 45.03 270 PHE A CA 1
ATOM 2231 C C . PHE A 1 270 ? 3.926 15.531 31.596 1.00 45.03 270 PHE A C 1
ATOM 2233 O O . PHE A 1 270 ? 3.178 15.120 32.485 1.00 45.03 270 PHE A O 1
ATOM 2240 N N . TYR A 1 271 ? 3.616 15.373 30.309 1.00 50.41 271 TYR A N 1
ATOM 2241 C CA . TYR A 1 271 ? 2.364 14.748 29.873 1.00 50.41 271 TYR A CA 1
ATOM 2242 C C . TYR A 1 271 ? 2.414 13.221 29.948 1.00 50.41 271 TYR A C 1
ATOM 2244 O O . TYR A 1 271 ? 1.393 12.558 29.771 1.00 50.41 271 TYR A O 1
ATOM 2252 N N . ASN A 1 272 ? 3.576 12.650 30.278 1.00 60.72 272 ASN A N 1
ATOM 2253 C CA . ASN A 1 272 ? 3.716 11.224 30.533 1.00 60.72 272 ASN A CA 1
ATOM 2254 C C . ASN A 1 272 ? 3.197 10.780 31.921 1.00 60.72 272 ASN A C 1
ATOM 2256 O O . ASN A 1 272 ? 3.276 9.586 32.204 1.00 60.72 272 ASN A O 1
ATOM 2260 N N . SER A 1 273 ? 2.693 11.675 32.794 1.00 54.62 273 SER A N 1
ATOM 2261 C CA . SER A 1 273 ? 2.366 11.318 34.195 1.00 54.62 273 SER A CA 1
ATOM 2262 C C . SER A 1 273 ? 1.138 11.987 34.859 1.00 54.62 273 SER A C 1
ATOM 2264 O O . SER A 1 273 ? 0.996 11.887 36.077 1.00 54.62 273 SER A O 1
ATOM 2266 N N . TYR A 1 274 ? 0.224 12.634 34.122 1.00 47.22 274 TYR A N 1
ATOM 2267 C CA . TYR A 1 274 ? -0.913 13.392 34.694 1.00 47.22 274 TYR A CA 1
ATOM 2268 C C . TYR A 1 274 ? -2.284 12.670 34.607 1.00 47.22 274 TYR A C 1
ATOM 2270 O O . TYR A 1 274 ? -2.598 12.094 33.569 1.00 47.22 274 TYR A O 1
ATOM 2278 N N . ASP A 1 275 ? -3.126 12.758 35.657 1.00 50.34 275 ASP A N 1
ATOM 2279 C CA . ASP A 1 275 ? -4.502 12.200 35.715 1.00 50.34 275 ASP A CA 1
ATOM 2280 C C . ASP A 1 275 ? -5.558 13.266 36.137 1.00 50.34 275 ASP A C 1
ATOM 2282 O O . ASP A 1 275 ? -5.505 13.761 37.267 1.00 50.34 275 ASP A O 1
ATOM 2286 N N . PRO A 1 276 ? -6.511 13.649 35.256 1.00 48.25 276 PRO A N 1
ATOM 2287 C CA . PRO A 1 276 ? -7.493 14.716 35.502 1.00 48.25 276 PRO A CA 1
ATOM 2288 C C . PRO A 1 276 ? -8.912 14.312 35.974 1.00 48.25 276 PRO A C 1
ATOM 2290 O O . PRO A 1 276 ? -9.785 15.182 35.963 1.00 48.25 276 PRO A O 1
ATOM 2293 N N . LEU A 1 277 ? -9.226 13.060 36.346 1.00 52.75 277 LEU A N 1
ATOM 2294 C CA . LEU A 1 277 ? -10.641 12.619 36.461 1.00 52.75 277 LEU A CA 1
ATOM 2295 C C . LEU A 1 277 ? -11.101 12.039 37.818 1.00 52.75 277 LEU A C 1
ATOM 2297 O O . LEU A 1 277 ? -11.700 10.965 37.854 1.00 52.75 277 LEU A O 1
ATOM 2301 N N . THR A 1 278 ? -10.931 12.739 38.943 1.00 50.62 278 THR A N 1
ATOM 2302 C CA . THR A 1 278 ? -11.440 12.286 40.263 1.00 50.62 278 THR A CA 1
ATOM 2303 C C . THR A 1 278 ? -12.891 12.737 40.538 1.00 50.62 278 THR A C 1
ATOM 2305 O O . THR A 1 278 ? -13.194 13.923 40.457 1.00 50.62 278 THR A O 1
ATOM 2308 N N . ALA A 1 279 ? -13.789 11.800 40.884 1.00 48.97 279 ALA A N 1
ATOM 2309 C CA . ALA A 1 279 ? -15.220 12.052 41.140 1.00 48.97 279 ALA A CA 1
ATOM 2310 C C . ALA A 1 279 ? -15.494 12.671 42.527 1.00 48.97 279 ALA A C 1
ATOM 2312 O O . ALA A 1 279 ? -14.692 12.507 43.449 1.00 48.97 279 ALA A O 1
ATOM 2313 N N . THR A 1 280 ? -16.634 13.359 42.693 1.00 56.91 280 THR A N 1
ATOM 2314 C CA . THR A 1 280 ? -16.930 14.141 43.910 1.00 56.91 280 THR A CA 1
ATOM 2315 C C . THR A 1 280 ? -17.892 13.444 44.877 1.00 56.91 280 THR A C 1
ATOM 2317 O O . THR A 1 280 ? -18.832 12.754 44.491 1.00 56.91 280 THR A O 1
ATOM 2320 N N . GLU A 1 281 ? -17.703 13.683 46.177 1.00 54.22 281 GLU A N 1
ATOM 2321 C CA . GLU A 1 281 ? -18.456 13.050 47.278 1.00 54.22 281 GLU A CA 1
ATOM 2322 C C . GLU A 1 281 ? -19.983 13.281 47.227 1.00 54.22 281 GLU A C 1
ATOM 2324 O O . GLU A 1 281 ? -20.765 12.531 47.815 1.00 54.22 281 GLU A O 1
ATOM 2329 N N . ARG A 1 282 ? -20.433 14.305 46.494 1.00 50.88 282 ARG A N 1
ATOM 2330 C CA . ARG A 1 282 ? -21.842 14.705 46.383 1.00 50.88 282 ARG A CA 1
ATOM 2331 C C . ARG A 1 282 ? -22.680 13.744 45.528 1.00 50.88 282 ARG A C 1
ATOM 2333 O O . ARG A 1 282 ? -23.886 13.635 45.749 1.00 50.88 282 ARG A O 1
ATOM 2340 N N . GLU A 1 283 ? -22.061 13.044 44.584 1.00 53.78 283 GLU A N 1
ATOM 2341 C CA . GLU A 1 283 ? -22.735 12.133 43.645 1.00 53.78 283 GLU A CA 1
ATOM 2342 C C . GLU A 1 283 ? -22.996 10.762 44.287 1.00 53.78 283 GLU A C 1
ATOM 2344 O O . GLU A 1 283 ? -24.080 10.194 44.142 1.00 53.78 283 GLU A O 1
ATOM 2349 N N . VAL A 1 284 ? -22.060 10.302 45.123 1.00 59.31 284 VAL A N 1
ATOM 2350 C CA . VAL A 1 284 ? -22.162 9.054 45.900 1.00 59.31 284 VAL A CA 1
ATOM 2351 C C . VAL A 1 284 ? -23.320 9.111 46.907 1.00 59.31 284 VAL A C 1
ATOM 2353 O O . VAL A 1 284 ? -24.078 8.153 47.066 1.00 59.31 284 VAL A O 1
ATOM 2356 N N . ALA A 1 285 ? -23.522 10.263 47.553 1.00 60.88 285 ALA A N 1
ATOM 2357 C CA . ALA A 1 285 ? -24.561 10.439 48.568 1.00 60.88 285 ALA A CA 1
ATOM 2358 C C . ALA A 1 285 ? -25.998 10.442 47.999 1.00 60.88 285 ALA A C 1
ATOM 2360 O O . ALA A 1 285 ? -26.943 10.054 48.692 1.00 60.88 285 ALA A O 1
ATOM 2361 N N . ALA A 1 286 ? -26.185 10.870 46.745 1.00 59.38 286 ALA A N 1
ATOM 2362 C CA . ALA A 1 286 ? -27.497 10.911 46.097 1.00 59.38 286 ALA A CA 1
ATOM 2363 C C . ALA A 1 286 ? -28.011 9.507 45.728 1.00 59.38 286 ALA A C 1
ATOM 2365 O O . ALA A 1 286 ? -29.209 9.237 45.841 1.00 59.38 286 ALA A O 1
ATOM 2366 N N . TYR A 1 287 ? -27.103 8.602 45.356 1.00 59.78 287 TYR A N 1
ATOM 2367 C CA . TYR A 1 287 ? -27.426 7.232 44.962 1.00 59.78 287 TYR A CA 1
ATOM 2368 C C . TYR A 1 287 ? -27.833 6.339 46.145 1.00 59.78 287 TYR A C 1
ATOM 2370 O O . TYR A 1 287 ? -28.863 5.661 46.104 1.00 59.78 287 TYR A O 1
ATOM 2378 N N . GLU A 1 288 ? -27.097 6.422 47.255 1.00 64.31 288 GLU A N 1
ATOM 2379 C CA . GLU A 1 288 ? -27.398 5.683 48.492 1.00 64.31 288 GLU A CA 1
ATOM 2380 C C . GLU A 1 288 ? -28.780 6.027 49.075 1.00 64.31 288 GLU A C 1
ATOM 2382 O O . GLU A 1 288 ? -29.439 5.198 49.709 1.00 64.31 288 GLU A O 1
ATOM 2387 N N . LYS A 1 289 ? -29.265 7.252 48.838 1.00 67.38 289 LYS A N 1
ATOM 2388 C CA . LYS A 1 289 ? -30.606 7.686 49.250 1.00 67.38 289 LYS A CA 1
ATOM 2389 C C . LYS A 1 289 ? -31.714 7.049 48.406 1.00 67.38 289 LYS A C 1
ATOM 2391 O O . LYS A 1 289 ? -32.783 6.758 48.936 1.00 67.38 289 LYS A O 1
ATOM 2396 N N . TRP A 1 290 ? -31.465 6.833 47.118 1.00 63.50 290 TRP A N 1
ATOM 2397 C CA . TRP A 1 290 ? -32.420 6.242 46.181 1.00 63.50 290 TRP A CA 1
ATOM 2398 C C . TRP A 1 290 ? -32.561 4.723 46.391 1.00 63.50 290 TRP A C 1
ATOM 2400 O O . TRP A 1 290 ? -33.678 4.211 46.471 1.00 63.50 290 TRP A O 1
ATOM 2410 N N . LYS A 1 291 ? -31.443 4.021 46.620 1.00 60.53 291 LYS A N 1
ATOM 2411 C CA . LYS A 1 291 ? -31.397 2.565 46.863 1.00 60.53 291 LYS A CA 1
ATOM 2412 C C . LYS A 1 291 ? -32.167 2.119 48.115 1.00 60.53 291 LYS A C 1
ATOM 2414 O O . LYS A 1 291 ? -32.741 1.035 48.138 1.00 60.53 291 LYS A O 1
ATOM 2419 N N . LYS A 1 292 ? -32.233 2.970 49.145 1.00 70.25 292 LYS A N 1
ATOM 2420 C CA . LYS A 1 292 ? -32.961 2.705 50.405 1.00 70.25 292 LYS A CA 1
ATOM 2421 C C . LYS A 1 292 ? -34.491 2.714 50.274 1.00 70.25 292 LYS A C 1
ATOM 2423 O O . LYS A 1 292 ? -35.165 2.344 51.229 1.00 70.25 292 LYS A O 1
ATOM 2428 N N . GLY A 1 293 ? -35.039 3.150 49.136 1.00 65.12 293 GLY A N 1
ATOM 2429 C CA . GLY A 1 293 ? -36.485 3.242 48.903 1.00 65.12 293 GLY A CA 1
ATOM 2430 C C . GLY A 1 293 ? -37.130 2.029 48.220 1.00 65.12 293 GLY A C 1
ATOM 2431 O O . GLY A 1 293 ? -38.335 2.070 47.983 1.00 65.12 293 GLY A O 1
ATOM 2432 N N . LEU A 1 294 ? -36.363 0.986 47.879 1.00 63.81 294 LEU A N 1
ATOM 2433 C CA . LEU A 1 294 ? -36.822 -0.145 47.056 1.00 63.81 294 LEU A CA 1
ATOM 2434 C C . LEU A 1 294 ? -37.264 -1.359 47.893 1.00 63.81 294 LEU A C 1
ATOM 2436 O O . LEU A 1 294 ? -36.731 -1.611 48.977 1.00 63.81 294 LEU A O 1
ATOM 2440 N N . LYS A 1 295 ? -38.236 -2.130 47.387 1.00 70.06 295 LYS A N 1
ATOM 2441 C CA . LYS A 1 295 ? -38.752 -3.355 48.027 1.00 70.06 295 LYS A CA 1
ATOM 2442 C C . LYS A 1 295 ? -37.823 -4.563 47.789 1.00 70.06 295 LYS A C 1
ATOM 2444 O O . LYS A 1 295 ? -37.114 -4.599 46.786 1.00 70.06 295 LYS A O 1
ATOM 2449 N N . PRO A 1 296 ? -37.859 -5.609 48.642 1.00 60.22 296 PRO A N 1
ATOM 2450 C CA . PRO A 1 296 ? -36.998 -6.796 48.504 1.00 60.22 296 PRO A CA 1
ATOM 2451 C C . PRO A 1 296 ? -37.156 -7.549 47.172 1.00 60.22 296 PRO A C 1
ATOM 2453 O O . PRO A 1 296 ? -36.190 -8.085 46.641 1.00 60.22 296 PRO A O 1
ATOM 2456 N N . GLU A 1 297 ? -38.367 -7.551 46.615 1.00 50.44 297 GLU A N 1
ATOM 2457 C CA . GLU A 1 297 ? -38.694 -8.178 45.326 1.00 50.44 297 GLU A CA 1
ATOM 2458 C C . GLU A 1 297 ? -38.105 -7.394 44.136 1.00 50.44 297 GLU A C 1
ATOM 2460 O O . GLU A 1 297 ? -37.724 -7.980 43.127 1.00 50.44 297 GLU A O 1
ATOM 2465 N N . GLU A 1 298 ? -37.948 -6.073 44.281 1.00 49.06 298 GLU A N 1
ATOM 2466 C CA . GLU A 1 298 ? -37.323 -5.179 43.293 1.00 49.06 298 GLU A CA 1
ATOM 2467 C C . GLU A 1 298 ? -35.785 -5.255 43.351 1.00 49.06 298 GLU A C 1
ATOM 2469 O O . GLU A 1 298 ? -35.111 -5.024 42.350 1.00 49.06 298 GLU A O 1
ATOM 2474 N N . LEU A 1 299 ? -35.225 -5.641 44.505 1.00 56.75 299 LEU A N 1
ATOM 2475 C CA . LEU A 1 299 ? -33.794 -5.908 44.696 1.00 56.75 299 LEU A CA 1
ATOM 2476 C C . LEU A 1 299 ? -33.331 -7.211 44.023 1.00 56.75 299 LEU A C 1
ATOM 2478 O O . LEU A 1 299 ? -32.187 -7.299 43.585 1.00 56.75 299 LEU A O 1
ATOM 2482 N N . ALA A 1 300 ? -34.207 -8.217 43.932 1.00 55.78 300 ALA A N 1
ATOM 2483 C CA . ALA A 1 300 ? -33.882 -9.533 43.373 1.00 55.78 300 ALA A CA 1
ATOM 2484 C C . ALA A 1 300 ? -33.770 -9.545 41.834 1.00 55.78 300 ALA A C 1
ATOM 2486 O O . ALA A 1 300 ? -33.133 -10.434 41.274 1.00 55.78 300 ALA A O 1
ATOM 2487 N N . LEU A 1 301 ? -34.349 -8.549 41.153 1.00 51.94 301 LEU A N 1
ATOM 2488 C CA . LEU A 1 301 ? -34.306 -8.393 39.691 1.00 51.94 301 LEU A CA 1
ATOM 2489 C C . LEU A 1 301 ? -33.043 -7.673 39.177 1.00 51.94 301 LEU A C 1
ATOM 2491 O O . LEU A 1 301 ? -32.859 -7.570 37.969 1.00 51.94 301 LEU A O 1
ATOM 2495 N N . LEU A 1 302 ? -32.162 -7.192 40.062 1.00 51.75 302 LEU A N 1
ATOM 2496 C CA . LEU A 1 302 ? -30.973 -6.400 39.701 1.00 51.75 302 LEU A CA 1
ATOM 2497 C C . LEU A 1 302 ? -29.802 -7.208 39.101 1.00 51.75 302 LEU A C 1
ATOM 2499 O O . LEU A 1 302 ? -28.849 -6.591 38.641 1.00 51.75 302 LEU A O 1
ATOM 2503 N N . ASN A 1 303 ? -29.847 -8.549 39.100 1.00 52.19 303 ASN A N 1
ATOM 2504 C CA . ASN A 1 303 ? -28.669 -9.401 38.844 1.00 52.19 303 ASN A CA 1
ATOM 2505 C C . ASN A 1 303 ? -28.848 -10.464 37.737 1.00 52.19 303 ASN A C 1
ATOM 2507 O O . ASN A 1 303 ? -28.175 -11.494 37.769 1.00 52.19 303 ASN A O 1
ATOM 2511 N N . VAL A 1 304 ? -29.740 -10.259 36.765 1.00 50.34 304 VAL A N 1
ATOM 2512 C CA . VAL A 1 304 ? -29.801 -11.132 35.577 1.00 50.34 304 VAL A CA 1
ATOM 2513 C C . VAL A 1 304 ? -29.208 -10.389 34.389 1.00 50.34 304 VAL A C 1
ATOM 2515 O O . VAL A 1 304 ? -29.842 -9.498 33.831 1.00 50.34 304 VAL A O 1
ATOM 2518 N N . ASP A 1 305 ? -27.983 -10.770 34.033 1.00 53.00 305 ASP A N 1
ATOM 2519 C CA . ASP A 1 305 ? -27.205 -10.159 32.961 1.00 53.00 305 ASP A CA 1
ATOM 2520 C C . ASP A 1 305 ? -27.297 -11.023 31.697 1.00 53.00 305 ASP A C 1
ATOM 2522 O O . ASP A 1 305 ? -26.550 -11.982 31.507 1.00 53.00 305 ASP A O 1
ATOM 2526 N N . LEU A 1 306 ? -28.306 -10.748 30.872 1.00 48.72 306 LEU A N 1
ATOM 2527 C CA . LEU A 1 306 ? -28.482 -11.384 29.570 1.00 48.72 306 LEU A CA 1
ATOM 2528 C C . LEU A 1 306 ? -28.520 -10.296 28.509 1.00 48.72 306 LEU A C 1
ATOM 2530 O O . LEU A 1 306 ? -29.470 -9.517 28.426 1.00 48.72 306 LEU A O 1
ATOM 2534 N N . HIS A 1 307 ? -27.470 -10.280 27.702 1.00 55.84 307 HIS A N 1
ATOM 2535 C CA . HIS A 1 307 ? -27.334 -9.422 26.546 1.00 55.84 307 HIS A CA 1
ATOM 2536 C C . HIS A 1 307 ? -27.634 -10.249 25.295 1.00 55.84 307 HIS A C 1
ATOM 2538 O O . HIS A 1 307 ? -26.964 -11.246 25.034 1.00 55.84 307 HIS A O 1
ATOM 2544 N N . LEU A 1 308 ? -28.655 -9.852 24.536 1.00 47.97 308 LEU A N 1
ATOM 2545 C CA . LEU A 1 308 ? -28.918 -10.395 23.206 1.00 47.97 308 LEU A CA 1
ATOM 2546 C C . LEU A 1 308 ? -28.666 -9.281 22.193 1.00 47.97 308 LEU A C 1
ATOM 2548 O O . LEU A 1 308 ? -29.274 -8.210 22.295 1.00 47.97 308 LEU A O 1
ATOM 2552 N N . TYR A 1 309 ? -27.779 -9.555 21.244 1.00 61.06 309 TYR A N 1
ATOM 2553 C CA . TYR A 1 309 ? -27.489 -8.694 20.108 1.00 61.06 309 TYR A CA 1
ATOM 2554 C C . TYR A 1 309 ? -27.892 -9.442 18.836 1.00 61.06 309 TYR A C 1
ATOM 2556 O O . TYR A 1 309 ? -27.412 -10.544 18.593 1.00 61.06 309 TYR A O 1
ATOM 2564 N N . GLU A 1 310 ? -28.787 -8.853 18.049 1.00 64.25 310 GLU A N 1
ATOM 2565 C CA . GLU A 1 310 ? -29.061 -9.252 16.664 1.00 64.25 310 GLU A CA 1
ATOM 2566 C C . GLU A 1 310 ? -28.647 -8.058 15.795 1.00 64.25 310 GLU A C 1
ATOM 2568 O O . GLU A 1 310 ? -29.131 -6.938 16.011 1.00 64.25 310 GLU A O 1
ATOM 2573 N N . LEU A 1 311 ? -27.694 -8.280 14.887 1.00 72.00 311 LEU A N 1
ATOM 2574 C CA . LEU A 1 311 ? -27.129 -7.264 14.001 1.00 72.00 311 LEU A CA 1
ATOM 2575 C C . LEU A 1 311 ? -27.512 -7.622 12.572 1.00 72.00 311 LEU A C 1
ATOM 2577 O O . LEU A 1 311 ? -27.075 -8.646 12.064 1.00 72.00 311 LEU A O 1
ATOM 2581 N N . SER A 1 312 ? -28.294 -6.775 11.909 1.00 74.44 312 SER A N 1
ATOM 2582 C CA . SER A 1 312 ? -28.583 -6.961 10.487 1.00 74.44 312 SER A CA 1
ATOM 2583 C C . SER A 1 312 ? -27.774 -5.989 9.638 1.00 74.44 312 SER A C 1
ATOM 2585 O O . SER A 1 312 ? -27.834 -4.776 9.844 1.00 74.44 312 SER A O 1
ATOM 2587 N N . PHE A 1 313 ? -27.042 -6.522 8.666 1.00 78.75 313 PHE A N 1
ATOM 2588 C CA . PHE A 1 313 ? -26.261 -5.765 7.697 1.00 78.75 313 PHE A CA 1
ATOM 2589 C C . PHE A 1 313 ? -26.890 -5.867 6.320 1.00 78.75 313 PHE A C 1
ATOM 2591 O O . PHE A 1 313 ? -27.330 -6.940 5.901 1.00 78.75 313 PHE A O 1
ATOM 2598 N N . LYS A 1 314 ? -26.877 -4.749 5.601 1.00 80.81 314 LYS A N 1
ATOM 2599 C CA . LYS A 1 314 ? -27.320 -4.688 4.216 1.00 80.81 314 LYS A CA 1
ATOM 2600 C C . LYS A 1 314 ? -26.232 -4.090 3.341 1.00 80.81 314 LYS A C 1
ATOM 2602 O O . LYS A 1 314 ? -25.714 -3.012 3.634 1.00 80.81 314 LYS A O 1
ATOM 2607 N N . ASN A 1 315 ? -25.899 -4.783 2.261 1.00 76.81 315 ASN A N 1
ATOM 2608 C CA . ASN A 1 315 ? -25.074 -4.229 1.199 1.00 76.81 315 ASN A CA 1
ATOM 2609 C C . ASN A 1 315 ? -25.975 -3.382 0.293 1.00 76.81 315 ASN A C 1
ATOM 2611 O O . ASN A 1 315 ? -26.817 -3.917 -0.428 1.00 76.81 315 ASN A O 1
ATOM 2615 N N . ILE A 1 316 ? -25.842 -2.058 0.365 1.00 71.62 316 ILE A N 1
ATOM 2616 C CA . ILE A 1 316 ? -26.645 -1.131 -0.446 1.00 71.62 316 ILE A CA 1
ATOM 2617 C C . ILE A 1 316 ? -26.126 -1.097 -1.893 1.00 71.62 316 ILE A C 1
ATOM 2619 O O . ILE A 1 316 ? -26.896 -0.849 -2.825 1.00 71.62 316 ILE A O 1
ATOM 2623 N N . GLY A 1 317 ? -24.849 -1.423 -2.102 1.00 64.19 317 GLY A N 1
ATOM 2624 C CA . GLY A 1 317 ? -24.247 -1.592 -3.417 1.00 64.19 317 GLY A CA 1
ATOM 2625 C C . GLY A 1 317 ? -22.783 -1.160 -3.472 1.00 64.19 317 GLY A C 1
ATOM 2626 O O . GLY A 1 317 ? -22.181 -0.740 -2.487 1.00 64.19 317 GLY A O 1
ATOM 2627 N N . GLY A 1 318 ? -22.204 -1.261 -4.669 1.00 73.19 318 GLY A N 1
ATOM 2628 C CA . GLY A 1 318 ? -20.810 -0.903 -4.924 1.00 73.19 318 GLY A CA 1
ATOM 2629 C C . GLY A 1 318 ? -19.829 -2.026 -4.572 1.00 73.19 318 GLY A C 1
ATOM 2630 O O . GLY A 1 318 ? -19.984 -3.158 -5.033 1.00 73.19 318 GLY A O 1
ATOM 2631 N N . LEU A 1 319 ? -18.782 -1.712 -3.805 1.00 76.75 319 LEU A N 1
ATOM 2632 C CA . LEU A 1 319 ? -17.725 -2.660 -3.443 1.00 76.75 319 LEU A CA 1
ATOM 2633 C C . LEU A 1 319 ? -18.121 -3.516 -2.240 1.00 76.75 319 LEU A C 1
ATOM 2635 O O . LEU A 1 319 ? -18.228 -3.010 -1.125 1.00 76.75 319 LEU A O 1
ATOM 2639 N N . VAL A 1 320 ? -18.235 -4.830 -2.450 1.00 78.88 320 VAL A N 1
ATOM 2640 C CA . VAL A 1 320 ? -18.323 -5.800 -1.349 1.00 78.88 320 VAL A CA 1
ATOM 2641 C C . VAL A 1 320 ? -17.062 -5.742 -0.487 1.00 78.88 320 VAL A C 1
ATOM 2643 O O . VAL A 1 320 ? -15.951 -5.626 -1.000 1.00 78.88 320 VAL A O 1
ATOM 2646 N N . MET A 1 321 ? -17.229 -5.831 0.831 1.00 80.94 321 MET A N 1
ATOM 2647 C CA . MET A 1 321 ? -16.134 -5.883 1.802 1.00 80.94 321 MET A CA 1
ATOM 2648 C C . MET A 1 321 ? -16.469 -6.861 2.933 1.00 80.94 321 MET A C 1
ATOM 2650 O O . MET A 1 321 ? -17.651 -7.067 3.216 1.00 80.94 321 MET A O 1
ATOM 2654 N N . PRO A 1 322 ? -15.458 -7.442 3.606 1.00 81.94 322 PRO A N 1
ATOM 2655 C CA . PRO A 1 322 ? -15.675 -8.211 4.827 1.00 81.94 322 PRO A CA 1
ATOM 2656 C C . PRO A 1 322 ? -16.371 -7.366 5.902 1.00 81.94 322 PRO A C 1
ATOM 2658 O O . PRO A 1 322 ? -16.052 -6.182 6.055 1.00 81.94 322 PRO A O 1
ATOM 2661 N N . LEU A 1 323 ? -17.268 -7.977 6.678 1.00 81.12 323 LEU A N 1
ATOM 2662 C CA . LEU A 1 323 ? -17.799 -7.363 7.895 1.00 81.12 323 LEU A CA 1
ATOM 2663 C C . LEU A 1 323 ? -16.842 -7.681 9.042 1.00 81.12 323 LEU A C 1
ATOM 2665 O O . LEU A 1 323 ? -16.504 -8.839 9.286 1.00 81.12 323 LEU A O 1
ATOM 2669 N N . ILE A 1 324 ? -16.381 -6.644 9.732 1.00 81.19 324 ILE A N 1
ATOM 2670 C CA . ILE A 1 324 ? -15.532 -6.789 10.913 1.00 81.19 324 ILE A CA 1
ATOM 2671 C C . ILE A 1 324 ? -16.354 -6.323 12.102 1.00 81.19 324 ILE A C 1
ATOM 2673 O O . ILE A 1 324 ? -16.636 -5.131 12.228 1.00 81.19 324 ILE A O 1
ATOM 2677 N N . LEU A 1 325 ? -16.731 -7.270 12.951 1.00 80.19 325 LEU A N 1
ATOM 2678 C CA . LEU A 1 325 ? -17.427 -7.013 14.201 1.00 80.19 325 LEU A CA 1
ATOM 2679 C C . LEU A 1 325 ? -16.409 -7.158 15.320 1.00 80.19 325 LEU A C 1
ATOM 2681 O O . LEU A 1 325 ? -15.758 -8.190 15.443 1.00 80.19 325 LEU A O 1
ATOM 2685 N N . GLU A 1 326 ? -16.232 -6.112 16.115 1.00 82.69 326 GLU A N 1
ATOM 2686 C CA . GLU A 1 326 ? -15.511 -6.231 17.376 1.00 82.69 326 GLU A CA 1
ATOM 2687 C C . GLU A 1 326 ? -16.542 -6.317 18.493 1.00 82.69 326 GLU A C 1
ATOM 2689 O O . GLU A 1 326 ? -17.271 -5.362 18.769 1.00 82.69 326 GLU A O 1
ATOM 2694 N N . TRP A 1 327 ? -16.591 -7.481 19.123 1.00 76.94 327 TRP A N 1
ATOM 2695 C CA . TRP A 1 327 ? -17.309 -7.716 20.356 1.00 76.94 327 TRP A CA 1
ATOM 2696 C C . TRP A 1 327 ? -16.359 -7.396 21.505 1.00 76.94 327 TRP A C 1
ATOM 2698 O O . TRP A 1 327 ? -15.334 -8.053 21.686 1.00 76.94 327 TRP A O 1
ATOM 2708 N N . GLU A 1 328 ? -16.680 -6.369 22.282 1.00 73.25 328 GLU A N 1
ATOM 2709 C CA . GLU A 1 328 ? -16.015 -6.129 23.559 1.00 73.25 328 GLU A CA 1
ATOM 2710 C C . GLU A 1 328 ? -16.912 -6.671 24.671 1.00 73.25 328 GLU A C 1
ATOM 2712 O O . GLU A 1 328 ? -17.995 -6.139 24.931 1.00 73.25 328 GLU A O 1
ATOM 2717 N N . TYR A 1 329 ? -16.471 -7.753 25.311 1.00 75.12 329 TYR A N 1
ATOM 2718 C CA . TYR A 1 329 ? -17.171 -8.347 26.441 1.00 75.12 329 TYR A CA 1
ATOM 2719 C C . TYR A 1 329 ? -16.918 -7.544 27.720 1.00 75.12 329 TYR A C 1
ATOM 2721 O O . TYR A 1 329 ? -15.923 -6.831 27.866 1.00 75.12 329 TYR A O 1
ATOM 2729 N N . ALA A 1 330 ? -17.823 -7.677 28.691 1.00 59.47 330 ALA A N 1
ATOM 2730 C CA . ALA A 1 330 ? -17.761 -6.934 29.950 1.00 59.47 330 ALA A CA 1
ATOM 2731 C C . ALA A 1 330 ? -16.487 -7.210 30.779 1.00 59.47 330 ALA A C 1
ATOM 2733 O O . ALA A 1 330 ? -16.096 -6.377 31.597 1.00 59.47 330 ALA A O 1
ATOM 2734 N N . ASP A 1 331 ? -15.831 -8.355 30.570 1.00 67.88 331 ASP A N 1
ATOM 2735 C CA . ASP A 1 331 ? -14.559 -8.721 31.205 1.00 67.88 331 ASP A CA 1
ATOM 2736 C C . ASP A 1 331 ? -13.323 -8.134 30.492 1.00 67.88 331 ASP A C 1
ATOM 2738 O O . ASP A 1 331 ? -12.190 -8.362 30.921 1.00 67.88 331 ASP A O 1
ATOM 2742 N N . GLY A 1 332 ? -13.535 -7.345 29.433 1.00 63.62 332 GLY A N 1
ATOM 2743 C CA . GLY A 1 332 ? -12.485 -6.738 28.621 1.00 63.62 332 GLY A CA 1
ATOM 2744 C C . GLY A 1 332 ? -11.866 -7.697 27.610 1.00 63.62 332 GLY A C 1
ATOM 2745 O O . GLY A 1 332 ? -10.956 -7.293 26.881 1.00 63.62 332 GLY A O 1
ATOM 2746 N N . THR A 1 333 ? -12.336 -8.948 27.537 1.00 72.12 333 THR A N 1
ATOM 2747 C CA . THR A 1 333 ? -11.987 -9.809 26.412 1.00 72.12 333 THR A CA 1
ATOM 2748 C C . THR A 1 333 ? -12.615 -9.234 25.151 1.00 72.12 333 THR A C 1
ATOM 2750 O O . THR A 1 333 ? -13.749 -8.752 25.140 1.00 72.12 333 THR A O 1
ATOM 2753 N N . LYS A 1 334 ? -11.820 -9.216 24.087 1.00 78.31 334 LYS A N 1
ATOM 2754 C CA . LYS A 1 334 ? -12.258 -8.771 22.774 1.00 78.31 334 LYS A CA 1
ATOM 2755 C C . LYS A 1 334 ? -12.294 -9.968 21.862 1.00 78.31 334 LYS A C 1
ATOM 2757 O O . LYS A 1 334 ? -11.329 -10.730 21.796 1.00 78.31 334 LYS A O 1
ATOM 2762 N N . GLU A 1 335 ? -13.383 -10.092 21.138 1.00 81.94 335 GLU A N 1
ATOM 2763 C CA . GLU A 1 335 ? -13.504 -11.032 20.046 1.00 81.94 335 GLU A CA 1
ATOM 2764 C C . GLU A 1 335 ? -13.751 -10.235 18.780 1.00 81.94 335 GLU A C 1
ATOM 2766 O O . GLU A 1 335 ? -14.725 -9.499 18.658 1.00 81.94 335 GLU A O 1
ATOM 2771 N N . VAL A 1 336 ? -12.817 -10.347 17.842 1.00 78.69 336 VAL A N 1
ATOM 2772 C CA . VAL A 1 336 ? -12.991 -9.764 16.519 1.00 78.69 336 VAL A CA 1
ATOM 2773 C C . VAL A 1 336 ? -13.494 -10.868 15.615 1.00 78.69 336 VAL A C 1
ATOM 2775 O O . VAL A 1 336 ? -12.733 -11.753 15.217 1.00 78.69 336 VAL A O 1
ATOM 2778 N N . GLU A 1 337 ? -14.767 -10.795 15.276 1.00 79.38 337 GLU A N 1
ATOM 2779 C CA . GLU A 1 337 ? -15.366 -11.654 14.279 1.00 79.38 337 GLU A CA 1
ATOM 2780 C C . GLU A 1 337 ? -15.165 -11.023 12.901 1.00 79.38 337 GLU A C 1
ATOM 2782 O O . GLU A 1 337 ? -15.543 -9.880 12.632 1.00 79.38 337 GLU A O 1
ATOM 2787 N N . ARG A 1 338 ? -14.496 -11.767 12.022 1.00 81.38 338 ARG A N 1
ATOM 2788 C CA . ARG A 1 338 ? -14.241 -11.356 10.642 1.00 81.38 338 ARG A CA 1
ATOM 2789 C C . ARG A 1 338 ? -15.091 -12.218 9.738 1.00 81.38 338 ARG A C 1
ATOM 2791 O O . ARG A 1 338 ? -14.734 -13.359 9.454 1.00 81.38 338 ARG A O 1
ATOM 2798 N N . ILE A 1 339 ? -16.198 -11.657 9.286 1.00 82.00 339 ILE A N 1
ATOM 2799 C CA . ILE A 1 339 ? -17.063 -12.303 8.314 1.00 82.00 339 ILE A CA 1
ATOM 2800 C C . ILE A 1 339 ? -16.499 -11.961 6.928 1.00 82.00 339 ILE A C 1
ATOM 2802 O O . ILE A 1 339 ? -16.406 -10.780 6.576 1.00 82.00 339 ILE A O 1
ATOM 2806 N N . PRO A 1 340 ? -16.065 -12.964 6.150 1.00 82.25 340 PRO A N 1
ATOM 2807 C CA . PRO A 1 340 ? -15.382 -12.748 4.879 1.00 82.25 340 PRO A CA 1
ATOM 2808 C C . PRO A 1 340 ? -16.349 -12.163 3.833 1.00 82.25 340 PRO A C 1
ATOM 2810 O O . PRO A 1 340 ? -17.561 -12.331 3.950 1.00 82.25 340 PRO A O 1
ATOM 2813 N N . ALA A 1 341 ? -15.840 -11.464 2.811 1.00 83.44 341 ALA A N 1
ATOM 2814 C CA . ALA A 1 341 ? -16.676 -10.772 1.813 1.00 83.44 341 ALA A CA 1
ATOM 2815 C C . ALA A 1 341 ? -17.584 -11.732 1.013 1.00 83.44 341 ALA A C 1
ATOM 2817 O O . ALA A 1 341 ? -18.608 -11.338 0.463 1.00 83.44 341 ALA A O 1
ATOM 2818 N N . GLU A 1 342 ? -17.236 -13.013 0.978 1.00 79.62 342 GLU A N 1
ATOM 2819 C CA . GLU A 1 342 ? -17.965 -14.101 0.341 1.00 79.62 342 GLU A CA 1
ATOM 2820 C C . GLU A 1 342 ? -19.363 -14.304 0.930 1.00 79.62 342 GLU A C 1
ATOM 2822 O O . GLU A 1 342 ? -20.213 -14.899 0.266 1.00 79.62 342 GLU A O 1
ATOM 2827 N N . ILE A 1 343 ? -19.631 -13.782 2.131 1.00 76.25 343 ILE A N 1
ATOM 2828 C CA . ILE A 1 343 ? -20.964 -13.804 2.737 1.00 76.25 343 ILE A CA 1
ATOM 2829 C C . ILE A 1 343 ? -22.017 -13.126 1.840 1.00 76.25 343 ILE A C 1
ATOM 2831 O O . ILE A 1 343 ? -23.139 -13.620 1.720 1.00 76.25 343 ILE A O 1
ATOM 2835 N N . TRP A 1 344 ? -21.619 -12.091 1.090 1.00 78.38 344 TRP A N 1
ATOM 2836 C CA . TRP A 1 344 ? -22.480 -11.365 0.150 1.00 78.38 344 TRP A CA 1
ATOM 2837 C C . TRP A 1 344 ? -22.835 -12.171 -1.109 1.00 78.38 344 TRP A C 1
ATOM 2839 O O . TRP A 1 344 ? -23.657 -11.742 -1.912 1.00 78.38 344 TRP A O 1
ATOM 2849 N N . ARG A 1 345 ? -22.252 -13.364 -1.316 1.00 73.62 345 ARG A N 1
ATOM 2850 C CA . ARG A 1 345 ? -22.626 -14.250 -2.438 1.00 73.62 345 ARG A CA 1
ATOM 2851 C C . ARG A 1 345 ? -23.997 -14.896 -2.250 1.00 73.62 345 ARG A C 1
ATOM 2853 O O . ARG A 1 345 ? -24.577 -15.366 -3.227 1.00 73.62 345 ARG A O 1
ATOM 2860 N N . ILE A 1 346 ? -24.453 -15.011 -1.004 1.00 64.50 346 ILE A N 1
ATOM 2861 C CA . ILE A 1 346 ? -25.658 -15.764 -0.636 1.00 64.50 346 ILE A CA 1
ATOM 2862 C C . ILE A 1 346 ? -26.861 -14.821 -0.512 1.00 64.50 346 ILE A C 1
ATOM 2864 O O . ILE A 1 346 ? -27.978 -15.220 -0.839 1.00 64.50 346 ILE A O 1
ATOM 2868 N N . SER A 1 347 ? -26.636 -13.582 -0.064 1.00 68.81 347 SER A N 1
ATOM 2869 C CA . SER A 1 347 ? -27.669 -12.566 0.144 1.00 68.81 347 SER A CA 1
ATOM 2870 C C . SER A 1 347 ? -27.046 -11.168 0.267 1.00 68.81 347 SER A C 1
ATOM 2872 O O . SER A 1 347 ? -25.946 -11.035 0.801 1.00 68.81 347 SER A O 1
ATOM 2874 N N . ASP A 1 348 ? -27.776 -10.134 -0.165 1.00 73.31 348 ASP A N 1
ATOM 2875 C CA . ASP A 1 348 ? -27.443 -8.721 0.094 1.00 73.31 348 ASP A CA 1
ATOM 2876 C C . ASP A 1 348 ? -27.848 -8.274 1.516 1.00 73.31 348 ASP A C 1
ATOM 2878 O O . ASP A 1 348 ? -27.546 -7.155 1.931 1.00 73.31 348 ASP A O 1
ATOM 2882 N N . GLU A 1 349 ? -28.524 -9.149 2.269 1.00 70.38 349 GLU A N 1
ATOM 2883 C CA . GLU A 1 349 ? -28.946 -8.964 3.663 1.00 70.38 349 GLU A CA 1
ATOM 2884 C C . GLU A 1 349 ? -28.452 -10.132 4.531 1.00 70.38 349 GLU A C 1
ATOM 2886 O O . GLU A 1 349 ? -28.647 -11.300 4.177 1.00 70.38 349 GLU A O 1
ATOM 2891 N N . ILE A 1 350 ? -27.815 -9.821 5.660 1.00 68.19 350 ILE A N 1
ATOM 2892 C CA . ILE A 1 350 ? -27.231 -10.790 6.604 1.00 68.19 350 ILE A CA 1
ATOM 2893 C C . ILE A 1 350 ? -27.687 -10.415 8.016 1.00 68.19 350 ILE A C 1
ATOM 2895 O O . ILE A 1 350 ? -27.648 -9.233 8.354 1.00 68.19 350 ILE A O 1
ATOM 2899 N N . SER A 1 351 ? -28.111 -11.396 8.820 1.00 60.34 351 SER A N 1
ATOM 2900 C CA . SER A 1 351 ? -28.646 -11.227 10.185 1.00 60.34 351 SER A CA 1
ATOM 2901 C C . SER A 1 351 ? -27.934 -12.104 11.201 1.00 60.34 351 SER A C 1
ATOM 2903 O O . SER A 1 351 ? -27.530 -13.223 10.804 1.00 60.34 351 SER A O 1
#

Secondary structure (DSSP, 8-state):
-HHHHHS----SS--EEEEESS--EEETTEEEEE----TTS---HHHHHHHHHHHHHHHHTTTTTTTS---HHHHHHHHHHHHHHHHHHHHHHH-TT---SSSSGGGTHHHHT-BTT--GGGGGGB---TTS-GGG-SSHIIIIIIHHHHHHHHIIIIIS-HHHHHHHHHHHHHHHTTS---HHHHHHHHHHHHT---HHHHIIIII----EEEEEEEEEEE------HHHHHHHHHHHHH--PPPHHHHHHHHTT---HHHH-GGG--GGGS----PPPHHHHHHHHHHHTT--HHHHGGGG----EEEEEEEEEEES---EEEEEE-TTS-EEEEEE-GGGGGT-SEE-

Foldseek 3Di:
DLLCLLFNDLDDPAAAEAEDDADFDADQNYTYFHADADPVRHDDPCRVLRRLLSSQLRSLVCLAVVFQNEPCQQQVLSRAALSLLSSVVVQLLVAVVRPRQAQAPVNLVQQLCADCPDDPVPLSRHHDALSPGQVPRSPNCCSNHHLSSNLLSCCDVFAQHPPLSSQLSRQLNVVRGVHYDDPVSSVVSSCVSNVDDCVLSCCFSHVDSFDFDKDFPDKDKDDDDQPDPVVVLVVVVVVVVPPDDDPSSVVCVVVVPDHVCNVDVVPDDDVVDDDDDDDDPVVVVVRVVVVVPDDPVRVVPNPDGDIDIDTKMAGPDGRQAWDWDWDQDPVRDIDTDTHHSCVPVVDRMDD

Radius of gyration: 25.68 Å; chains: 1; bounding box: 65×46×70 Å